Protein AF-A0A7K9YS17-F1 (afdb_monomer_lite)

Organism: NCBI:txid886794

Foldseek 3Di:
DVLVVVQVVCCVPPVDGDDSVRSVVVVVVVVVVVVVVVVVVVVVVVVVVVVVVVVVVVVVVVVVVVVVVVVVVVVVVPDDPVVVVCVVPDDDDDDDDDDDDDDDDDDDDDDDDDDDDDDDDDDDDDDDDDDDDDDDDDDDDDDDDDDDPPPPPDPPDPLCVQVALDDPVDGDAKDWDWDWDDPDPPDIDIGTPDIDHHDPRGNPHDGDDDDDVVVCQVVWDPPVVIPVVDCVVDPVSNDDDDDDD

Secondary structure (DSSP, 8-state):
-HHHHHHHHHHHHHS----HHHHHHHHHHHHHHHHHHHHHHHHHHHHHHHHHHHHHHHHHHHHHHHHHHHHHHHHHHTS-HHHHTTTTS---SS--------------------------------PPPP-PPP---PPP------------------TTTTTSSB-SS-B---EEEEEEEEEETTEEEEEEEEEE------TTSPPPPP--GGGTGGGS--STTSHHHHHHHS-GGG-------

pLDDT: mean 72.99, std 23.88, range [27.27, 97.25]

InterPro domains:
  IPR000818 TEA/ATTS domain [PF01285] (1-31)
  IPR000818 TEA/ATTS domain [PR00065] (1-15)
  IPR000818 TEA/ATTS domain [PR00065] (16-30)
  IPR000818 TEA/ATTS domain [PS00554] (1-29)
  IPR000818 TEA/ATTS domain [PS51088] (1-37)
  IPR000818 TEA/ATTS domain [SM00426] (1-30)
  IPR038096 TEA/ATTS domain superfamily [G3DSA:6.10.20.40] (1-41)
  IPR041086 YAP binding domain [PF17725] (169-245)

Structure (mmCIF, N/CA/C/O backbone):
data_AF-A0A7K9YS17-F1
#
_entry.id   AF-A0A7K9YS17-F1
#
loop_
_atom_site.group_PDB
_atom_site.id
_atom_site.type_symbol
_atom_site.label_atom_id
_atom_site.label_alt_id
_atom_site.label_comp_id
_atom_site.label_asym_id
_atom_site.label_entity_id
_atom_site.label_seq_id
_atom_site.pdbx_PDB_ins_code
_atom_site.Cartn_x
_atom_site.Cartn_y
_atom_site.Cartn_z
_atom_site.occupancy
_atom_site.B_iso_or_equiv
_atom_site.auth_seq_id
_atom_site.auth_comp_id
_atom_site.auth_asym_id
_atom_site.auth_atom_id
_atom_site.pdbx_PDB_model_num
ATOM 1 N N . GLY A 1 1 ? 25.664 -15.583 -33.263 1.00 85.06 1 GLY A N 1
ATOM 2 C CA . GLY A 1 1 ? 25.123 -15.739 -31.887 1.00 85.06 1 GLY A CA 1
ATOM 3 C C . GLY A 1 1 ? 25.329 -14.481 -31.043 1.00 85.06 1 GLY A C 1
ATOM 4 O O . GLY A 1 1 ? 26.213 -13.697 -31.359 1.00 85.06 1 GLY A O 1
ATOM 5 N N . ARG A 1 2 ? 24.553 -14.271 -29.961 1.00 94.81 2 ARG A N 1
ATOM 6 C CA . ARG A 1 2 ? 24.540 -13.032 -29.131 1.00 94.81 2 ARG A CA 1
ATOM 7 C C . ARG A 1 2 ? 25.930 -12.461 -28.804 1.00 94.81 2 ARG A C 1
ATOM 9 O O . ARG A 1 2 ? 26.167 -11.271 -28.981 1.00 94.81 2 ARG A O 1
ATOM 16 N N . ASN A 1 3 ? 26.872 -13.307 -28.390 1.00 95.06 3 ASN A N 1
ATOM 17 C CA . ASN A 1 3 ? 28.217 -12.863 -27.994 1.00 95.06 3 ASN A CA 1
ATOM 18 C C . ASN A 1 3 ? 29.072 -12.366 -29.175 1.00 95.06 3 ASN A C 1
ATOM 20 O O . ASN A 1 3 ? 29.991 -11.578 -28.976 1.00 95.06 3 ASN A O 1
ATOM 24 N N . GLU A 1 4 ? 28.774 -12.795 -30.402 1.00 94.38 4 GLU A N 1
ATOM 25 C CA . GLU A 1 4 ? 29.440 -12.300 -31.614 1.00 94.38 4 GLU A CA 1
ATOM 26 C C . GLU A 1 4 ? 28.931 -10.916 -32.002 1.00 94.38 4 GLU A C 1
ATOM 28 O O . GLU A 1 4 ? 29.720 -10.081 -32.432 1.00 94.38 4 GLU A O 1
ATOM 33 N N . LEU A 1 5 ? 27.636 -10.651 -31.802 1.00 96.88 5 LEU A N 1
ATOM 34 C CA . LEU A 1 5 ? 27.065 -9.321 -32.015 1.00 96.88 5 LEU A CA 1
ATOM 35 C C . LEU A 1 5 ? 27.688 -8.310 -31.050 1.00 96.88 5 LEU A C 1
ATOM 37 O O . LEU A 1 5 ? 28.114 -7.242 -31.473 1.00 96.88 5 LEU A O 1
ATOM 41 N N . ILE A 1 6 ? 27.847 -8.691 -29.780 1.00 95.56 6 ILE A N 1
ATOM 42 C CA . ILE A 1 6 ? 28.520 -7.862 -28.772 1.00 95.56 6 ILE A CA 1
ATOM 43 C C . ILE A 1 6 ? 29.987 -7.618 -29.157 1.00 95.56 6 ILE A C 1
ATOM 45 O O . ILE A 1 6 ? 30.456 -6.485 -29.114 1.00 95.56 6 ILE A O 1
ATOM 49 N N . ALA A 1 7 ? 30.712 -8.656 -29.583 1.00 96.50 7 ALA A N 1
ATOM 50 C CA . ALA A 1 7 ? 32.092 -8.521 -30.050 1.00 96.50 7 ALA A CA 1
ATOM 51 C C . ALA A 1 7 ? 32.223 -7.559 -31.248 1.00 96.50 7 ALA A C 1
ATOM 53 O O . ALA A 1 7 ? 33.102 -6.695 -31.254 1.00 96.50 7 ALA A O 1
ATOM 54 N N . ARG A 1 8 ? 31.330 -7.679 -32.242 1.00 96.50 8 ARG A N 1
ATOM 55 C CA . ARG A 1 8 ? 31.277 -6.784 -33.411 1.00 96.50 8 ARG A CA 1
ATOM 56 C C . ARG A 1 8 ? 30.947 -5.351 -33.005 1.00 96.50 8 ARG A C 1
ATOM 58 O O . ARG A 1 8 ? 31.600 -4.428 -33.480 1.00 96.50 8 ARG A O 1
ATOM 65 N N . TYR A 1 9 ? 30.001 -5.175 -32.087 1.00 96.94 9 TYR A N 1
ATOM 66 C CA . TYR A 1 9 ? 29.631 -3.868 -31.556 1.00 96.94 9 TYR A CA 1
ATOM 67 C C . TYR A 1 9 ? 30.799 -3.188 -30.828 1.00 96.94 9 TYR A C 1
ATOM 69 O O . TYR A 1 9 ? 31.074 -2.018 -31.075 1.00 96.94 9 TYR A O 1
ATOM 77 N N . ILE A 1 10 ? 31.550 -3.923 -29.999 1.00 95.94 10 ILE A N 1
ATOM 78 C CA . ILE A 1 10 ? 32.745 -3.387 -29.324 1.00 95.94 10 ILE A CA 1
ATOM 79 C C . ILE A 1 10 ? 33.781 -2.924 -30.351 1.00 95.94 10 ILE A C 1
ATOM 81 O O . ILE A 1 10 ? 34.336 -1.833 -30.203 1.00 95.94 10 ILE A O 1
ATOM 85 N N . LYS A 1 11 ? 34.013 -3.712 -31.409 1.00 96.19 11 LYS A N 1
ATOM 86 C CA . LYS A 1 11 ? 34.937 -3.337 -32.486 1.00 96.19 11 LYS A CA 1
ATOM 87 C C . LYS A 1 11 ? 34.478 -2.068 -33.205 1.00 96.19 11 LYS A C 1
ATOM 89 O O . LYS A 1 11 ? 35.292 -1.178 -33.408 1.00 96.19 11 LYS A O 1
ATOM 94 N N . LEU A 1 12 ? 33.188 -1.964 -33.528 1.00 96.81 12 LEU A N 1
ATOM 95 C CA . LEU A 1 12 ? 32.611 -0.790 -34.187 1.00 96.81 12 LEU A CA 1
ATOM 96 C C . LEU A 1 12 ? 32.698 0.468 -33.311 1.00 96.81 12 LEU A C 1
ATOM 98 O O . LEU A 1 12 ? 33.006 1.543 -33.808 1.00 96.81 12 LEU A O 1
ATOM 102 N N . ARG A 1 13 ? 32.440 0.337 -32.005 1.00 96.69 13 ARG A N 1
ATOM 103 C CA . ARG A 1 13 ? 32.348 1.477 -31.082 1.00 96.69 13 ARG A CA 1
ATOM 104 C C . ARG A 1 13 ? 33.699 1.945 -30.545 1.00 96.69 13 ARG A C 1
ATOM 106 O O . ARG A 1 13 ? 33.852 3.116 -30.229 1.00 96.69 13 ARG A O 1
ATOM 113 N N . THR A 1 14 ? 34.655 1.032 -30.381 1.00 95.56 14 THR A N 1
ATOM 114 C CA . THR A 1 14 ? 35.918 1.313 -29.670 1.00 95.56 14 THR A CA 1
ATOM 115 C C . THR A 1 14 ? 37.170 1.047 -30.500 1.00 95.56 14 THR A C 1
ATOM 117 O O . THR A 1 14 ? 38.275 1.251 -30.005 1.00 95.56 14 THR A O 1
ATOM 120 N N . GLY A 1 15 ? 37.031 0.494 -31.710 1.00 95.44 15 GLY A N 1
ATOM 121 C CA . GLY A 1 15 ? 38.147 -0.002 -32.523 1.00 95.44 15 GLY A CA 1
ATOM 122 C C . GLY A 1 15 ? 38.821 -1.269 -31.972 1.00 95.44 15 GLY A C 1
ATOM 123 O O . GLY A 1 15 ? 39.602 -1.914 -32.671 1.00 95.44 15 GLY A O 1
ATOM 124 N N . LYS A 1 16 ? 38.512 -1.687 -30.736 1.00 95.19 16 LYS A N 1
ATOM 125 C CA . LYS A 1 16 ? 39.153 -2.833 -30.079 1.00 95.19 16 LYS A CA 1
ATOM 126 C C . LYS A 1 16 ? 38.496 -4.138 -30.512 1.00 95.19 16 LYS A C 1
ATOM 128 O O . LYS A 1 16 ? 37.302 -4.353 -30.308 1.00 95.19 16 LYS A O 1
ATOM 133 N N . THR A 1 17 ? 39.290 -5.060 -31.049 1.00 95.12 17 THR A N 1
ATOM 134 C CA . THR A 1 17 ? 38.797 -6.398 -31.398 1.00 95.12 17 THR A CA 1
ATOM 135 C C . THR A 1 17 ? 38.688 -7.265 -30.143 1.00 95.12 17 THR A C 1
ATOM 137 O O . THR A 1 17 ? 39.650 -7.429 -29.391 1.00 95.12 17 THR A O 1
ATOM 140 N N . ARG A 1 18 ? 37.502 -7.839 -29.917 1.00 94.31 18 ARG A N 1
ATOM 141 C CA . ARG A 1 18 ? 37.242 -8.846 -28.881 1.00 94.31 18 ARG A CA 1
ATOM 142 C C . ARG A 1 18 ? 36.686 -10.103 -29.527 1.00 94.31 18 ARG A C 1
ATOM 144 O O . ARG A 1 18 ? 35.876 -10.021 -30.442 1.00 94.31 18 ARG A O 1
ATOM 151 N N . THR A 1 19 ? 37.113 -11.270 -29.061 1.00 96.50 19 THR A N 1
ATOM 152 C CA . THR A 1 19 ? 36.595 -12.546 -29.564 1.00 96.50 19 THR A CA 1
ATOM 153 C C . THR A 1 19 ? 35.289 -12.916 -28.868 1.00 96.50 19 THR A C 1
ATOM 155 O O . THR A 1 19 ? 35.039 -12.536 -27.721 1.00 96.50 19 THR A O 1
ATOM 158 N N . ARG A 1 20 ? 34.468 -13.746 -29.523 1.00 95.88 20 ARG A N 1
ATOM 159 C CA . ARG A 1 20 ? 33.261 -14.341 -28.922 1.00 95.88 20 ARG A CA 1
ATOM 160 C C . ARG A 1 20 ? 33.551 -14.992 -27.561 1.00 95.88 20 ARG A C 1
ATOM 162 O O . ARG A 1 20 ? 32.756 -14.856 -26.632 1.00 95.88 20 ARG A O 1
ATOM 169 N N . LYS A 1 21 ? 34.687 -15.693 -27.442 1.00 96.81 21 LYS A N 1
ATOM 170 C CA . LYS A 1 21 ? 35.116 -16.365 -26.205 1.00 96.81 21 LYS A CA 1
ATOM 171 C C . LYS A 1 21 ? 35.495 -15.357 -25.115 1.00 96.81 21 LYS A C 1
ATOM 173 O O . LYS A 1 21 ? 35.080 -15.537 -23.975 1.00 96.81 21 LYS A O 1
ATOM 178 N N . GLN A 1 22 ? 36.198 -14.274 -25.463 1.00 94.94 22 GLN A N 1
ATOM 179 C CA . GLN A 1 22 ? 36.527 -13.192 -24.523 1.00 94.94 22 GLN A CA 1
ATOM 180 C C . GLN A 1 22 ? 35.268 -12.514 -23.977 1.00 94.94 22 GLN A C 1
ATOM 182 O O . GLN A 1 22 ? 35.160 -12.312 -22.771 1.00 94.94 22 GLN A O 1
ATOM 187 N N . VAL A 1 23 ? 34.289 -12.233 -24.843 1.00 95.31 23 VAL A N 1
ATOM 188 C CA . VAL A 1 23 ? 32.991 -11.681 -24.426 1.00 95.31 23 VAL A CA 1
ATOM 189 C C . VAL A 1 23 ? 32.268 -12.648 -23.487 1.00 95.31 23 VAL A C 1
ATOM 191 O O . VAL A 1 23 ? 31.800 -12.243 -22.427 1.00 95.31 23 VAL A O 1
ATOM 194 N N . SER A 1 24 ? 32.227 -13.939 -23.830 1.00 95.81 24 SER A N 1
ATOM 195 C CA . SER A 1 24 ? 31.586 -14.956 -22.990 1.00 95.81 24 SER A CA 1
ATOM 196 C C . SER A 1 24 ? 32.240 -15.078 -21.611 1.00 95.81 24 SER A C 1
ATOM 198 O O . SER A 1 24 ? 31.538 -15.116 -20.604 1.00 95.81 24 SER A O 1
ATOM 200 N N . SER A 1 25 ? 33.575 -15.112 -21.563 1.00 97.00 25 SER A N 1
ATOM 201 C CA . SER A 1 25 ? 34.342 -15.171 -20.316 1.00 97.00 25 SER A CA 1
ATOM 202 C C . SER A 1 25 ? 34.074 -13.941 -19.449 1.00 97.00 25 SER A C 1
ATOM 204 O O . SER A 1 25 ? 33.739 -14.070 -18.275 1.00 97.00 25 SER A O 1
ATOM 206 N N . HIS A 1 26 ? 34.105 -12.744 -20.039 1.00 95.56 26 HIS A N 1
ATOM 207 C CA . HIS A 1 26 ? 33.874 -11.508 -19.300 1.00 95.56 26 HIS A CA 1
ATOM 208 C C . HIS A 1 26 ? 32.463 -11.436 -18.698 1.00 95.56 26 HIS A C 1
ATOM 210 O O . HIS A 1 26 ? 32.314 -11.114 -17.522 1.00 95.56 26 HIS A O 1
ATOM 216 N N . ILE A 1 27 ? 31.433 -11.824 -19.458 1.00 94.19 27 ILE A N 1
ATOM 217 C CA . ILE A 1 27 ? 30.052 -11.903 -18.954 1.00 94.19 27 ILE A CA 1
ATOM 218 C C . ILE A 1 27 ? 29.958 -12.879 -17.772 1.00 94.19 27 ILE A C 1
ATOM 220 O O . ILE A 1 27 ? 29.341 -12.560 -16.757 1.00 94.19 27 ILE A O 1
ATOM 224 N N . GLN A 1 28 ? 30.594 -14.051 -17.865 1.00 94.56 28 GLN A N 1
ATOM 225 C CA . GLN A 1 28 ? 30.603 -15.026 -16.770 1.00 94.56 28 GLN A CA 1
ATOM 226 C C . GLN A 1 28 ? 31.341 -14.509 -15.532 1.00 94.56 28 GLN A C 1
ATOM 228 O O . GLN A 1 28 ? 30.885 -14.739 -14.412 1.00 94.56 28 GLN A O 1
ATOM 233 N N . VAL A 1 29 ? 32.456 -13.799 -15.714 1.00 96.69 29 VAL A N 1
ATOM 234 C CA . VAL A 1 29 ? 33.192 -13.166 -14.612 1.00 96.69 29 VAL A CA 1
ATOM 235 C C . VAL A 1 29 ? 32.310 -12.139 -13.908 1.00 96.69 29 VAL A C 1
ATOM 237 O O . VAL A 1 29 ? 32.207 -12.176 -12.682 1.00 96.69 29 VAL A O 1
ATOM 240 N N . LEU A 1 30 ? 31.620 -11.278 -14.661 1.00 93.56 30 LEU A N 1
ATOM 241 C CA . LEU A 1 30 ? 30.692 -10.294 -14.099 1.00 93.56 30 LEU A CA 1
ATOM 242 C C . LEU A 1 30 ? 29.546 -10.966 -13.332 1.00 93.56 30 LEU A C 1
ATOM 244 O O . LEU A 1 30 ? 29.246 -10.568 -12.207 1.00 93.56 30 LEU A O 1
ATOM 248 N N . ALA A 1 31 ? 28.958 -12.027 -13.889 1.00 91.75 31 ALA A N 1
ATOM 249 C CA . ALA A 1 31 ? 27.910 -12.789 -13.215 1.00 91.75 31 ALA A CA 1
ATOM 250 C C . ALA A 1 31 ? 28.409 -13.398 -11.892 1.00 91.75 31 ALA A C 1
ATOM 252 O O . ALA A 1 31 ? 27.775 -13.224 -10.853 1.00 91.75 31 ALA A O 1
ATOM 253 N N . ARG A 1 32 ? 29.581 -14.050 -11.897 1.00 91.12 32 ARG A N 1
ATOM 254 C CA . ARG A 1 32 ? 30.186 -14.634 -10.686 1.00 91.12 32 ARG A CA 1
ATOM 255 C C . ARG A 1 32 ? 30.553 -13.573 -9.649 1.00 91.12 32 ARG A C 1
ATOM 257 O O . ARG A 1 32 ? 30.373 -13.816 -8.458 1.00 91.12 32 ARG A O 1
ATOM 264 N N . LYS A 1 33 ? 31.045 -12.406 -10.077 1.00 93.69 33 LYS A N 1
ATOM 265 C CA . LYS A 1 33 ? 31.345 -11.281 -9.181 1.00 93.69 33 LYS A CA 1
ATOM 266 C C . LYS A 1 33 ? 30.076 -10.797 -8.477 1.00 93.69 33 LYS A C 1
ATOM 268 O O . LYS A 1 33 ? 30.062 -10.735 -7.252 1.00 93.69 33 LYS A O 1
ATOM 273 N N . LYS A 1 34 ? 28.992 -10.585 -9.230 1.00 88.88 34 LYS A N 1
ATOM 274 C CA . LYS A 1 34 ? 27.695 -10.171 -8.679 1.00 88.88 34 LYS A CA 1
ATOM 275 C C . LYS A 1 34 ? 27.127 -11.193 -7.689 1.00 88.88 34 LYS A C 1
ATOM 277 O O . LYS A 1 34 ? 26.626 -10.816 -6.636 1.00 88.88 34 LYS A O 1
ATOM 282 N N . VAL A 1 35 ? 27.247 -12.488 -7.989 1.00 88.88 35 VAL A N 1
ATOM 283 C CA . VAL A 1 35 ? 26.829 -13.560 -7.066 1.00 88.88 35 VAL A CA 1
ATOM 284 C C . VAL A 1 35 ? 27.615 -13.500 -5.753 1.00 88.88 35 VAL A C 1
ATOM 286 O O . VAL A 1 35 ? 27.013 -13.586 -4.685 1.00 88.88 35 VAL A O 1
ATOM 289 N N . ARG A 1 36 ? 28.941 -13.304 -5.809 1.00 90.81 36 ARG A N 1
ATOM 290 C CA . ARG A 1 36 ? 29.773 -13.177 -4.600 1.00 90.81 36 ARG A CA 1
ATOM 291 C C . ARG A 1 36 ? 29.415 -11.947 -3.769 1.00 90.81 36 ARG A C 1
ATOM 293 O O . ARG A 1 36 ? 29.350 -12.058 -2.551 1.00 90.81 36 ARG A O 1
ATOM 300 N N . GLU A 1 37 ? 29.157 -10.806 -4.404 1.00 84.12 37 GLU A N 1
ATOM 301 C CA . GLU A 1 37 ? 28.728 -9.582 -3.711 1.00 84.12 37 GLU A CA 1
ATOM 302 C C . GLU A 1 37 ? 27.392 -9.783 -2.984 1.00 84.12 37 GLU A C 1
ATOM 304 O O . GLU A 1 37 ? 27.279 -9.461 -1.802 1.00 84.12 37 GLU A O 1
ATOM 309 N N . ILE A 1 38 ? 26.408 -10.405 -3.644 1.00 82.62 38 ILE A N 1
ATOM 310 C CA . ILE A 1 38 ? 25.112 -10.734 -3.030 1.00 82.62 38 ILE A CA 1
ATOM 311 C C . ILE A 1 38 ? 25.299 -11.696 -1.850 1.00 82.62 38 ILE A C 1
ATOM 313 O O . ILE A 1 38 ? 24.750 -11.476 -0.772 1.00 82.62 38 ILE A O 1
ATOM 317 N N . GLN A 1 39 ? 26.104 -12.746 -2.020 1.00 80.31 39 GLN A N 1
ATOM 318 C CA . GLN A 1 39 ? 26.347 -13.727 -0.964 1.00 80.31 39 GLN A CA 1
ATOM 319 C C . GLN A 1 39 ? 27.069 -13.111 0.246 1.00 80.31 39 GLN A C 1
ATOM 321 O O . GLN A 1 39 ? 26.731 -13.420 1.390 1.00 80.31 39 GLN A O 1
ATOM 326 N N . ALA A 1 40 ? 28.024 -12.206 0.011 1.00 84.06 40 ALA A N 1
ATOM 327 C CA . ALA A 1 40 ? 28.699 -11.458 1.067 1.00 84.06 40 ALA A CA 1
ATOM 328 C C . ALA A 1 40 ? 27.722 -10.542 1.823 1.00 84.06 40 ALA A C 1
ATOM 330 O O . ALA A 1 40 ? 27.703 -10.558 3.055 1.00 84.06 40 ALA A O 1
ATOM 331 N N . ALA A 1 41 ? 26.858 -9.817 1.107 1.00 74.06 41 ALA A N 1
ATOM 332 C CA . ALA A 1 41 ? 25.840 -8.958 1.708 1.00 74.06 41 ALA A CA 1
ATOM 333 C C . ALA A 1 41 ? 24.842 -9.751 2.572 1.00 74.06 41 ALA A C 1
ATOM 335 O O . ALA A 1 41 ? 24.526 -9.338 3.688 1.00 74.06 41 ALA A O 1
ATOM 336 N N . ILE A 1 42 ? 24.401 -10.926 2.108 1.00 78.06 42 ILE A N 1
ATOM 337 C CA . ILE A 1 42 ? 23.524 -11.821 2.879 1.00 78.06 42 ILE A CA 1
ATOM 338 C C . ILE A 1 42 ? 24.220 -12.300 4.158 1.00 78.06 42 ILE A C 1
ATOM 340 O O . ILE A 1 42 ? 23.617 -12.27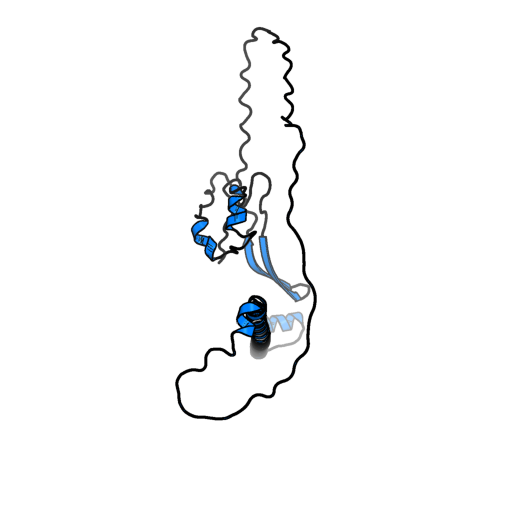4 5.231 1.00 78.06 42 ILE A O 1
ATOM 344 N N . LYS A 1 43 ? 25.495 -12.703 4.078 1.00 82.19 43 LYS A N 1
ATOM 345 C CA . LYS A 1 43 ? 26.257 -13.170 5.247 1.00 82.19 43 LYS A CA 1
ATOM 346 C C . LYS A 1 43 ? 26.431 -12.068 6.297 1.00 82.19 43 LYS A C 1
ATOM 348 O O . LYS A 1 43 ? 26.245 -12.326 7.485 1.00 82.19 43 LYS A O 1
ATOM 353 N N . VAL A 1 44 ? 26.737 -10.843 5.867 1.00 77.06 44 VAL A N 1
ATOM 354 C CA . VAL A 1 44 ? 26.854 -9.673 6.754 1.00 77.06 44 VAL A CA 1
ATOM 355 C C . VAL A 1 44 ? 25.502 -9.326 7.382 1.00 77.06 44 VAL A C 1
ATOM 357 O O . VAL A 1 44 ? 25.420 -9.172 8.598 1.00 77.06 44 VAL A O 1
ATOM 360 N N . SER A 1 45 ? 24.428 -9.289 6.588 1.00 74.00 45 SER A N 1
ATOM 361 C CA . SER A 1 45 ? 23.067 -9.034 7.080 1.00 74.00 45 SER A CA 1
ATOM 362 C C . SER A 1 45 ? 22.623 -10.076 8.113 1.00 74.00 45 SER A C 1
ATOM 364 O O . SER A 1 45 ? 22.136 -9.723 9.188 1.00 74.00 45 SER A O 1
ATOM 366 N N . SER A 1 46 ? 22.881 -11.362 7.851 1.00 81.50 46 SER A N 1
ATOM 367 C CA . SER A 1 46 ? 22.616 -12.452 8.795 1.00 81.50 46 SER A CA 1
ATOM 368 C C . SER A 1 46 ? 23.375 -12.262 10.112 1.00 81.50 46 SER A C 1
ATOM 370 O O . SER A 1 46 ? 22.784 -12.374 11.187 1.00 81.50 46 SER A O 1
ATOM 372 N N . HIS A 1 47 ? 24.658 -11.896 10.051 1.00 83.31 47 HIS A N 1
ATOM 373 C CA . HIS A 1 47 ? 25.459 -11.656 11.249 1.00 83.31 47 HIS A CA 1
ATOM 374 C C . HIS A 1 47 ? 24.936 -10.467 12.069 1.00 83.31 47 HIS A C 1
ATOM 376 O O . HIS A 1 47 ? 24.778 -10.580 13.284 1.00 83.31 47 HIS A O 1
ATOM 382 N N . ILE A 1 48 ? 24.582 -9.360 11.410 1.00 78.62 48 ILE A N 1
ATOM 383 C CA . ILE A 1 48 ? 23.994 -8.181 12.062 1.00 78.62 48 ILE A CA 1
ATOM 384 C C . ILE A 1 48 ? 22.660 -8.537 12.733 1.00 78.62 48 ILE A C 1
ATOM 386 O O . ILE A 1 48 ? 22.428 -8.150 13.878 1.00 78.62 48 ILE A O 1
ATOM 390 N N . GLN A 1 49 ? 21.806 -9.330 12.078 1.00 75.81 49 GLN A N 1
ATOM 391 C CA . GLN A 1 49 ? 20.550 -9.798 12.673 1.00 75.81 49 GLN A CA 1
ATOM 392 C C . GLN A 1 49 ? 20.780 -10.700 13.891 1.00 75.81 49 GLN A C 1
ATOM 394 O O . GLN A 1 49 ? 20.075 -10.566 14.892 1.00 75.81 49 GLN A O 1
ATOM 399 N N . VAL A 1 50 ? 21.770 -11.597 13.846 1.00 80.19 50 VAL A N 1
ATOM 400 C CA . VAL A 1 50 ? 22.136 -12.441 14.995 1.00 80.19 50 VAL A CA 1
ATOM 401 C C . VAL A 1 50 ? 22.623 -11.583 16.163 1.00 80.19 50 VAL A C 1
ATOM 403 O O . VAL A 1 50 ? 22.179 -11.789 17.294 1.00 80.19 50 VAL A O 1
ATOM 406 N N . LEU A 1 51 ? 23.473 -10.587 15.902 1.00 81.81 51 LEU A N 1
ATOM 407 C CA . LEU A 1 51 ? 23.954 -9.655 16.924 1.00 81.81 51 LEU A CA 1
ATOM 408 C C . LEU A 1 51 ? 22.810 -8.836 17.535 1.00 81.81 51 LEU A C 1
ATOM 410 O O . LEU A 1 51 ? 22.724 -8.722 18.758 1.00 81.81 51 LEU A O 1
ATOM 414 N N . ALA A 1 52 ? 21.893 -8.328 16.709 1.00 78.88 52 ALA A N 1
ATOM 415 C CA . ALA A 1 52 ? 20.721 -7.592 17.174 1.00 78.88 52 ALA A CA 1
ATOM 416 C C . ALA A 1 52 ? 19.806 -8.466 18.051 1.00 78.88 52 ALA A C 1
ATOM 418 O O . ALA A 1 52 ? 19.397 -8.047 19.135 1.00 78.88 52 ALA A O 1
ATOM 419 N N . ARG A 1 53 ? 19.540 -9.713 17.633 1.00 80.06 53 ARG A N 1
ATOM 420 C CA . ARG A 1 53 ? 18.742 -10.676 18.412 1.00 80.06 53 ARG A CA 1
ATOM 421 C C . ARG A 1 53 ? 19.409 -11.040 19.736 1.00 80.06 53 ARG A C 1
ATOM 423 O O . ARG A 1 53 ? 18.726 -11.097 20.756 1.00 80.06 53 ARG A O 1
ATOM 430 N N . ARG A 1 54 ? 20.730 -11.253 19.745 1.00 84.44 54 ARG A N 1
ATOM 431 C CA . ARG A 1 54 ? 21.491 -11.533 20.972 1.00 84.44 54 ARG A CA 1
ATOM 432 C C . ARG A 1 54 ? 21.392 -10.364 21.953 1.00 84.44 54 ARG A C 1
ATOM 434 O O . ARG A 1 54 ? 20.965 -10.562 23.084 1.00 84.44 54 ARG A O 1
ATOM 441 N N . LYS A 1 55 ? 21.652 -9.141 21.480 1.00 84.56 55 LYS A N 1
ATOM 442 C CA . LYS A 1 55 ? 21.562 -7.922 22.296 1.00 84.56 55 LYS A CA 1
ATOM 443 C C . LYS A 1 55 ? 20.148 -7.681 22.845 1.00 84.56 55 LYS A C 1
ATOM 445 O O . LYS A 1 55 ? 20.002 -7.262 23.988 1.00 84.56 55 LYS A O 1
ATOM 450 N N . SER A 1 56 ? 19.107 -7.976 22.062 1.00 77.81 56 SER A N 1
ATOM 451 C CA . SER A 1 56 ? 17.711 -7.876 22.510 1.00 77.81 56 SER A CA 1
ATOM 452 C C . SER A 1 56 ? 17.378 -8.882 23.620 1.00 77.81 56 SER A C 1
ATOM 454 O O . SER A 1 56 ? 16.752 -8.502 24.610 1.00 77.81 56 SER A O 1
ATOM 456 N N . ARG A 1 57 ? 17.850 -10.135 23.512 1.00 82.56 57 ARG A N 1
ATOM 457 C CA . ARG A 1 57 ? 17.678 -11.149 24.569 1.00 82.56 57 ARG A CA 1
ATOM 458 C C . ARG A 1 57 ? 18.350 -10.734 25.878 1.00 82.56 57 ARG A C 1
ATOM 460 O O . ARG A 1 57 ? 17.721 -10.862 26.924 1.00 82.56 57 ARG A O 1
ATOM 467 N N . ASP A 1 58 ? 19.567 -10.198 25.810 1.00 74.00 58 ASP A N 1
ATOM 468 C CA . ASP A 1 58 ? 20.316 -9.743 26.991 1.00 74.00 58 ASP A CA 1
ATOM 469 C C . ASP A 1 58 ? 19.660 -8.532 27.678 1.00 74.00 58 ASP A C 1
ATOM 471 O O . ASP A 1 58 ? 19.717 -8.388 28.898 1.00 74.00 58 ASP A O 1
ATOM 475 N N . PHE A 1 59 ? 19.015 -7.646 26.913 1.00 76.62 59 PHE A N 1
ATOM 476 C CA . PHE A 1 59 ? 18.256 -6.527 27.478 1.00 76.62 59 PHE A CA 1
ATOM 477 C C . PHE A 1 59 ? 16.953 -7.001 28.137 1.00 76.62 59 PHE A C 1
ATOM 479 O O . PHE A 1 59 ? 16.609 -6.568 29.237 1.00 76.62 59 PHE A O 1
ATOM 486 N N . HIS A 1 60 ? 16.241 -7.926 27.488 1.00 71.75 60 HIS A N 1
ATOM 487 C CA . HIS A 1 60 ? 14.974 -8.451 27.991 1.00 71.75 60 HIS A CA 1
ATOM 488 C C . HIS A 1 60 ? 15.153 -9.293 29.265 1.00 71.75 60 HIS A C 1
ATOM 490 O O . HIS A 1 60 ? 14.325 -9.205 30.171 1.00 71.75 60 HIS A O 1
ATOM 496 N N . SER A 1 61 ? 16.236 -10.075 29.373 1.00 74.75 61 SER A N 1
ATOM 497 C CA . SER A 1 61 ? 16.548 -10.830 30.594 1.00 74.75 61 SER A CA 1
ATOM 498 C C . SER A 1 61 ? 16.835 -9.901 31.775 1.00 74.75 61 SER A C 1
ATOM 500 O O . SER A 1 61 ? 16.231 -10.067 32.831 1.00 74.75 61 SER A O 1
ATOM 502 N N . LYS A 1 62 ? 17.650 -8.856 31.575 1.00 76.00 62 LYS A N 1
ATOM 503 C CA . LYS A 1 62 ? 17.932 -7.849 32.612 1.00 76.00 62 LYS A CA 1
ATOM 504 C C . LYS A 1 62 ? 16.670 -7.137 33.100 1.00 76.00 62 LYS A C 1
ATOM 506 O O . LYS A 1 62 ? 16.510 -6.941 34.301 1.00 76.00 62 LYS A O 1
ATOM 511 N N . LEU A 1 63 ? 15.759 -6.778 32.194 1.00 74.44 63 LEU A N 1
ATOM 512 C CA . LEU A 1 63 ? 14.507 -6.108 32.559 1.00 74.44 63 LEU A CA 1
ATOM 513 C C . LEU A 1 63 ? 13.547 -7.036 33.320 1.00 74.44 63 LEU A C 1
ATOM 515 O O . LEU A 1 63 ? 12.898 -6.603 34.275 1.00 74.44 63 LEU A O 1
ATOM 519 N N . LYS A 1 64 ? 13.473 -8.318 32.939 1.00 74.88 64 LYS A N 1
ATOM 520 C CA . LYS A 1 64 ? 12.659 -9.316 33.646 1.00 74.88 64 LYS A CA 1
ATOM 521 C C . LYS A 1 64 ? 13.189 -9.584 35.056 1.00 74.88 64 LYS A C 1
ATOM 523 O O . LYS A 1 64 ? 12.390 -9.610 35.990 1.00 74.88 64 LYS A O 1
ATOM 528 N N . ASP A 1 65 ? 14.503 -9.720 35.216 1.00 75.88 65 ASP A N 1
ATOM 529 C CA . ASP A 1 65 ? 15.132 -9.927 36.526 1.00 75.88 65 ASP A CA 1
ATOM 530 C C . ASP A 1 65 ? 14.956 -8.708 37.432 1.00 75.88 65 ASP A C 1
ATOM 532 O O . ASP A 1 65 ? 14.654 -8.860 38.615 1.00 75.88 65 ASP A O 1
ATOM 536 N N . GLN A 1 66 ? 15.066 -7.497 36.875 1.00 77.94 66 GLN A N 1
ATOM 537 C CA . GLN A 1 66 ? 14.794 -6.270 37.619 1.00 77.94 66 GLN A CA 1
ATOM 538 C C . GLN A 1 66 ? 13.333 -6.212 38.075 1.00 77.94 66 GLN A C 1
ATOM 540 O O . GLN A 1 66 ? 13.061 -5.988 39.246 1.00 77.94 66 GLN A O 1
ATOM 545 N N . THR A 1 67 ? 12.392 -6.536 37.187 1.00 80.50 67 THR A N 1
ATOM 546 C CA . THR A 1 67 ? 10.962 -6.561 37.527 1.00 80.50 67 THR A CA 1
ATOM 547 C C . THR A 1 67 ? 10.643 -7.627 38.584 1.00 80.50 67 THR A C 1
ATOM 549 O O . THR A 1 67 ? 9.776 -7.421 39.430 1.00 80.50 67 THR A O 1
ATOM 552 N N . ALA A 1 68 ? 11.321 -8.779 38.557 1.00 79.12 68 ALA A N 1
ATOM 553 C CA . ALA A 1 68 ? 11.157 -9.825 39.566 1.00 79.12 68 ALA A CA 1
ATOM 554 C C . ALA A 1 68 ? 11.710 -9.392 40.934 1.00 79.12 68 ALA A C 1
ATOM 556 O O . ALA A 1 68 ? 11.049 -9.613 41.949 1.00 79.12 68 ALA A O 1
ATOM 557 N N . LYS A 1 69 ? 12.873 -8.726 40.958 1.00 76.62 69 LYS A N 1
ATOM 558 C CA . LYS A 1 69 ? 13.439 -8.121 42.174 1.00 76.62 69 LYS A CA 1
ATOM 559 C C . LYS A 1 69 ? 12.531 -7.032 42.737 1.00 76.62 69 LYS A C 1
ATOM 561 O O . LYS A 1 69 ? 12.252 -7.050 43.930 1.00 76.62 69 LYS A O 1
ATOM 566 N N . ASP A 1 70 ? 12.013 -6.151 41.886 1.00 79.12 70 ASP A N 1
ATOM 567 C CA . ASP A 1 70 ? 11.116 -5.070 42.302 1.00 79.12 70 ASP A CA 1
ATOM 568 C C . ASP A 1 70 ? 9.797 -5.626 42.861 1.00 79.12 70 ASP A C 1
ATOM 570 O O . ASP A 1 70 ? 9.310 -5.149 43.884 1.00 79.12 70 ASP A O 1
ATOM 574 N N . LYS A 1 71 ? 9.249 -6.694 42.260 1.00 83.75 71 LYS A N 1
ATOM 575 C CA . LYS A 1 71 ? 8.070 -7.397 42.796 1.00 83.75 71 LYS A CA 1
ATOM 576 C C . LYS A 1 71 ? 8.340 -8.063 44.147 1.00 83.75 71 LYS A C 1
ATOM 578 O O . LYS A 1 71 ? 7.487 -7.993 45.027 1.00 83.75 71 LYS A O 1
ATOM 583 N N . ALA A 1 72 ? 9.501 -8.694 44.327 1.00 74.38 72 ALA A N 1
ATOM 584 C CA . ALA A 1 72 ? 9.880 -9.290 45.609 1.00 74.38 72 ALA A CA 1
ATOM 585 C C . ALA A 1 72 ? 10.047 -8.217 46.696 1.00 74.38 72 ALA A C 1
ATOM 587 O O . ALA A 1 72 ? 9.539 -8.373 47.805 1.00 74.38 72 ALA A O 1
ATOM 588 N N . LEU A 1 73 ? 10.684 -7.094 46.355 1.00 80.94 73 LEU A N 1
ATOM 589 C CA . LEU A 1 73 ? 10.866 -5.966 47.263 1.00 80.94 73 LEU A CA 1
ATOM 590 C C . LEU A 1 73 ? 9.528 -5.304 47.625 1.00 80.94 73 LEU A C 1
ATOM 592 O O . LEU A 1 73 ? 9.297 -4.992 48.790 1.00 80.94 73 LEU A O 1
ATOM 596 N N . GLN A 1 74 ? 8.608 -5.160 46.665 1.00 78.94 74 GLN A N 1
ATOM 597 C CA . GLN A 1 74 ? 7.242 -4.699 46.935 1.00 78.94 74 GLN A CA 1
ATOM 598 C C . GLN A 1 74 ? 6.473 -5.656 47.848 1.00 78.94 74 GLN A C 1
ATOM 600 O O . GLN A 1 74 ? 5.770 -5.195 48.741 1.00 78.94 74 GLN A O 1
ATOM 605 N N . HIS A 1 75 ? 6.619 -6.972 47.672 1.00 74.94 75 HIS A N 1
ATOM 606 C CA . HIS A 1 75 ? 5.996 -7.950 48.566 1.00 74.94 75 HIS A CA 1
ATOM 607 C C . HIS A 1 75 ? 6.559 -7.857 49.994 1.00 74.94 75 HIS A C 1
ATOM 609 O O . HIS A 1 75 ? 5.812 -7.980 50.960 1.00 74.94 75 HIS A O 1
ATOM 615 N N . MET A 1 76 ? 7.861 -7.586 50.142 1.00 63.72 76 MET A N 1
ATOM 616 C CA . MET A 1 76 ? 8.473 -7.321 51.450 1.00 63.72 76 MET A CA 1
ATOM 617 C C . MET A 1 76 ? 7.976 -6.010 52.074 1.00 63.72 76 MET A C 1
ATOM 619 O O . MET A 1 76 ? 7.764 -5.963 53.280 1.00 63.72 76 MET A O 1
ATOM 623 N N . ALA A 1 77 ? 7.754 -4.968 51.269 1.00 69.75 77 ALA A N 1
ATOM 624 C CA . ALA A 1 77 ? 7.230 -3.683 51.734 1.00 69.75 77 ALA A CA 1
ATOM 625 C C . ALA A 1 77 ? 5.726 -3.721 52.073 1.00 69.75 77 ALA A C 1
ATOM 627 O O . ALA A 1 77 ? 5.261 -2.930 52.888 1.00 69.75 77 ALA A O 1
ATOM 628 N N . ALA A 1 78 ? 4.967 -4.632 51.456 1.00 68.31 78 ALA A N 1
ATOM 629 C CA . ALA A 1 78 ? 3.540 -4.823 51.709 1.00 68.31 78 ALA A CA 1
ATOM 630 C C . ALA A 1 78 ? 3.244 -5.703 52.938 1.00 68.31 78 ALA A C 1
ATOM 632 O O . ALA A 1 78 ? 2.086 -5.798 53.348 1.00 68.31 78 ALA A O 1
ATOM 633 N N . MET A 1 79 ? 4.257 -6.339 53.541 1.00 59.78 79 MET A N 1
ATOM 634 C CA . MET A 1 79 ? 4.075 -7.014 54.826 1.00 59.78 79 MET A CA 1
ATOM 635 C C . MET A 1 79 ? 3.919 -5.980 55.945 1.00 59.78 79 MET A C 1
ATOM 637 O O . MET A 1 79 ? 4.779 -5.128 56.158 1.00 59.78 79 MET A O 1
ATOM 641 N N . SER A 1 80 ? 2.807 -6.071 56.677 1.00 51.50 80 SER A N 1
ATOM 642 C CA . SER A 1 80 ? 2.541 -5.230 57.844 1.00 51.50 80 SER A CA 1
ATOM 643 C C . SER A 1 80 ? 3.543 -5.539 58.962 1.00 51.50 80 SER A C 1
ATOM 645 O O . SER A 1 80 ? 3.901 -6.697 59.193 1.00 51.50 80 SER A O 1
ATOM 647 N N . SER A 1 81 ? 3.966 -4.512 59.699 1.00 50.09 81 SER A N 1
ATOM 648 C CA . SER A 1 81 ? 4.937 -4.587 60.802 1.00 50.09 81 SER A CA 1
ATOM 649 C C . SER A 1 81 ? 4.586 -5.618 61.893 1.00 50.09 81 SER A C 1
ATOM 651 O O . SER A 1 81 ? 5.482 -6.092 62.589 1.00 50.09 81 SER A O 1
ATOM 653 N N . ALA A 1 82 ? 3.323 -6.054 61.992 1.00 49.28 82 ALA A N 1
ATOM 654 C CA . ALA A 1 82 ? 2.873 -7.121 62.895 1.00 49.28 82 ALA A CA 1
ATOM 655 C C . ALA A 1 82 ? 3.329 -8.545 62.488 1.00 49.28 82 ALA A C 1
ATOM 657 O O . ALA A 1 82 ? 3.455 -9.426 63.342 1.00 49.28 82 ALA A O 1
ATOM 658 N N . GLN A 1 83 ? 3.618 -8.792 61.204 1.00 52.91 83 GLN A N 1
ATOM 659 C CA . GLN A 1 83 ? 4.058 -10.111 60.716 1.00 52.91 83 GLN A CA 1
ATOM 660 C C . GLN A 1 83 ? 5.573 -10.325 60.857 1.00 52.91 83 GLN A C 1
ATOM 662 O O . GLN A 1 83 ? 6.017 -11.461 61.006 1.00 52.91 83 GLN A O 1
ATOM 667 N N . ILE A 1 84 ? 6.366 -9.248 60.880 1.00 50.28 84 ILE A N 1
ATOM 668 C CA . ILE A 1 84 ? 7.833 -9.308 61.013 1.00 50.28 84 ILE A CA 1
ATOM 669 C C . ILE A 1 84 ? 8.250 -9.648 62.454 1.00 50.28 84 ILE A C 1
ATOM 671 O O . ILE A 1 84 ? 9.192 -10.408 62.663 1.00 50.28 84 ILE A O 1
ATOM 675 N N . VAL A 1 85 ? 7.515 -9.160 63.459 1.00 41.84 85 VAL A N 1
ATOM 676 C CA . VAL A 1 85 ? 7.798 -9.432 64.885 1.00 41.84 85 VAL A CA 1
ATOM 677 C C . VAL A 1 85 ? 7.369 -10.848 65.310 1.00 41.84 85 VAL A C 1
ATOM 679 O O . VAL A 1 85 ? 7.839 -11.365 66.319 1.00 41.84 85 VAL A O 1
ATOM 682 N N . SER A 1 86 ? 6.541 -11.526 64.513 1.00 43.75 86 SER A N 1
ATOM 683 C CA . SER A 1 86 ? 6.004 -12.854 64.845 1.00 43.75 86 SER A CA 1
ATOM 684 C C . SER A 1 86 ? 6.873 -14.024 64.348 1.00 43.75 86 SER A C 1
ATOM 686 O O . SER A 1 86 ? 6.618 -15.178 64.694 1.00 43.75 86 SER A O 1
ATOM 688 N N . ALA A 1 87 ? 7.936 -13.758 63.576 1.00 47.44 87 ALA A N 1
ATOM 689 C CA . ALA A 1 87 ? 8.812 -14.787 63.002 1.00 47.44 87 ALA A CA 1
ATOM 690 C C . ALA A 1 87 ? 9.880 -15.349 63.971 1.00 47.44 87 ALA A C 1
ATOM 692 O O . ALA A 1 87 ? 10.843 -15.971 63.531 1.00 47.44 87 ALA A O 1
ATOM 693 N N . THR A 1 88 ? 9.710 -15.188 65.287 1.00 50.56 88 THR A N 1
ATOM 694 C CA . THR A 1 88 ? 10.406 -16.008 66.302 1.00 50.56 88 THR A CA 1
ATOM 695 C C . THR A 1 88 ? 9.491 -17.028 66.985 1.00 50.56 88 THR A C 1
ATOM 697 O O . THR A 1 88 ? 9.942 -17.753 67.866 1.00 50.56 88 THR A O 1
ATOM 700 N N . ALA A 1 89 ? 8.227 -17.154 66.566 1.00 48.50 89 ALA A N 1
ATOM 701 C CA . ALA A 1 89 ? 7.233 -17.954 67.284 1.00 48.50 89 ALA A CA 1
ATOM 702 C C . ALA A 1 89 ? 6.712 -19.189 66.526 1.00 48.50 89 ALA A C 1
ATOM 704 O O . ALA A 1 89 ? 5.585 -19.609 66.769 1.00 48.50 89 ALA A O 1
ATOM 705 N N . ILE A 1 90 ? 7.499 -19.808 65.633 1.00 50.06 90 ILE A N 1
ATOM 706 C CA . ILE A 1 90 ? 7.183 -21.150 65.098 1.00 50.06 90 ILE A CA 1
ATOM 707 C C . ILE A 1 90 ? 8.462 -21.997 64.989 1.00 50.06 90 ILE A C 1
ATOM 709 O O . ILE A 1 90 ? 8.958 -22.296 63.908 1.00 50.06 90 ILE A O 1
ATOM 713 N N . HIS A 1 91 ? 8.991 -22.414 66.137 1.00 42.06 91 HIS A N 1
ATOM 714 C CA . HIS A 1 91 ? 9.758 -23.653 66.244 1.00 42.06 91 HIS A CA 1
ATOM 715 C C . HIS A 1 91 ? 9.130 -24.482 67.359 1.00 42.06 91 HIS A C 1
ATOM 717 O O . HIS A 1 91 ? 9.351 -24.227 68.538 1.00 42.06 91 HIS A O 1
ATOM 723 N N . ASN A 1 92 ? 8.311 -25.457 66.977 1.00 37.84 92 ASN A N 1
ATOM 724 C CA . ASN A 1 92 ? 7.993 -26.597 67.822 1.00 37.84 92 ASN A CA 1
ATOM 725 C C . ASN A 1 92 ? 7.610 -27.771 66.925 1.00 37.84 92 ASN A C 1
ATOM 727 O O . ASN A 1 92 ? 6.479 -27.838 66.449 1.00 37.84 92 ASN A O 1
ATOM 731 N N . LYS A 1 93 ? 8.581 -28.663 66.679 1.00 39.84 93 LYS A N 1
ATOM 732 C CA . LYS A 1 93 ? 8.502 -30.112 66.954 1.00 39.84 93 LYS A CA 1
ATOM 733 C C . LYS A 1 93 ? 9.645 -30.859 66.241 1.00 39.84 93 LYS A C 1
ATOM 735 O O . LYS A 1 93 ? 9.400 -31.514 65.239 1.00 39.84 93 LYS A O 1
ATOM 740 N N . LEU A 1 94 ? 10.871 -30.792 66.773 1.00 39.88 94 LEU A N 1
ATOM 741 C CA . LEU A 1 94 ? 11.838 -31.907 66.782 1.00 39.88 94 LEU A CA 1
ATOM 742 C C . LEU A 1 94 ? 13.034 -31.570 67.713 1.00 39.88 94 LEU A C 1
ATOM 744 O O . LEU A 1 94 ? 13.824 -30.694 67.401 1.00 39.88 94 LEU A O 1
ATOM 748 N N . GLY A 1 95 ? 13.124 -32.265 68.855 1.00 36.53 95 GLY A N 1
ATOM 749 C CA . GLY A 1 95 ? 14.350 -32.651 69.585 1.00 36.53 95 GLY A CA 1
ATOM 750 C C . GLY A 1 95 ? 15.430 -31.634 70.031 1.00 36.53 95 GLY A C 1
ATOM 751 O O . GLY A 1 95 ? 16.260 -31.237 69.227 1.00 36.53 95 GLY A O 1
ATOM 752 N N . LEU A 1 96 ? 15.563 -31.494 71.367 1.00 34.41 96 LEU A N 1
ATOM 753 C CA . LEU A 1 96 ? 16.810 -31.335 72.171 1.00 34.41 96 LEU A CA 1
ATOM 754 C C . LEU A 1 96 ? 17.493 -29.932 72.352 1.00 34.41 96 LEU A C 1
ATOM 756 O O . LEU A 1 96 ? 17.175 -29.002 71.622 1.00 34.41 96 LEU A O 1
ATOM 760 N N . PRO A 1 97 ? 18.317 -29.741 73.430 1.00 46.19 97 PRO A N 1
ATOM 761 C CA . PRO A 1 97 ? 18.252 -28.597 74.370 1.00 46.19 97 PRO A CA 1
ATOM 762 C C . PRO A 1 97 ? 19.393 -27.552 74.267 1.00 46.19 97 PRO A C 1
ATOM 764 O O . PRO A 1 97 ? 20.467 -27.859 73.760 1.00 46.19 97 PRO A O 1
ATOM 767 N N . GLY A 1 98 ? 19.211 -26.351 74.856 1.00 30.78 98 GLY A N 1
ATOM 768 C CA . GLY A 1 98 ? 20.321 -25.402 75.109 1.00 30.78 98 GLY A CA 1
ATOM 769 C C . GLY A 1 98 ? 19.963 -23.949 75.513 1.00 30.78 98 GLY A C 1
ATOM 770 O O . GLY A 1 98 ? 19.825 -23.093 74.654 1.00 30.78 98 GLY A O 1
ATOM 771 N N . ILE A 1 99 ? 19.795 -23.711 76.824 1.00 38.09 99 ILE A N 1
ATOM 772 C CA . ILE A 1 99 ? 20.178 -22.576 77.730 1.00 38.09 99 ILE A CA 1
ATOM 773 C C . ILE A 1 99 ? 20.942 -21.345 77.124 1.00 38.09 99 ILE A C 1
ATOM 775 O O . ILE A 1 99 ? 21.751 -21.561 76.229 1.00 38.09 99 ILE A O 1
ATOM 779 N N . PRO A 1 100 ? 20.970 -20.119 77.730 1.00 42.62 100 PRO A N 1
ATOM 780 C CA . PRO A 1 100 ? 19.938 -19.234 78.301 1.00 42.62 100 PRO A CA 1
ATOM 781 C C . PRO A 1 100 ? 19.948 -17.800 77.685 1.00 42.62 100 PRO A C 1
ATOM 783 O O . PRO A 1 100 ? 20.832 -17.398 76.934 1.00 42.62 100 PRO A O 1
ATOM 786 N N . ARG A 1 101 ? 18.973 -16.982 78.093 1.00 39.88 101 ARG A N 1
ATOM 787 C CA . ARG A 1 101 ? 18.800 -15.547 77.787 1.00 39.88 101 ARG A CA 1
ATOM 788 C C . ARG A 1 101 ? 19.534 -14.653 78.813 1.00 39.88 101 ARG A C 1
ATOM 790 O O . ARG A 1 101 ? 19.447 -14.979 79.996 1.00 39.88 101 ARG A O 1
ATOM 797 N N . PRO A 1 102 ? 20.126 -13.496 78.445 1.00 34.66 102 PRO A N 1
ATOM 798 C CA . PRO A 1 102 ? 20.437 -12.432 79.397 1.00 34.66 102 PRO A CA 1
ATOM 799 C C . PRO A 1 102 ? 19.322 -11.371 79.472 1.00 34.66 102 PRO A C 1
ATOM 801 O O . PRO A 1 102 ? 18.615 -11.089 78.503 1.00 34.66 102 PRO A O 1
ATOM 804 N N . THR A 1 103 ? 19.165 -10.830 80.676 1.00 33.09 103 THR A N 1
ATOM 805 C CA . THR A 1 103 ? 18.198 -9.832 81.157 1.00 33.09 103 THR A CA 1
ATOM 806 C C . THR A 1 103 ? 18.750 -8.396 81.099 1.00 33.09 103 THR A C 1
ATOM 808 O O . THR A 1 103 ? 19.936 -8.211 80.851 1.00 33.09 103 THR A O 1
ATOM 811 N N . PHE A 1 104 ? 17.871 -7.433 81.438 1.00 34.59 104 PHE A N 1
ATOM 812 C CA . PHE A 1 104 ? 18.075 -6.027 81.874 1.00 34.59 104 PHE A CA 1
ATOM 813 C C . PHE A 1 104 ? 17.616 -4.899 80.904 1.00 34.59 104 PHE A C 1
ATOM 815 O O . PHE A 1 104 ? 17.513 -5.137 79.704 1.00 34.59 104 PHE A O 1
ATOM 822 N N . PRO A 1 105 ? 17.154 -3.735 81.435 1.00 49.38 105 PRO A N 1
ATOM 823 C CA . PRO A 1 105 ? 15.781 -3.231 81.260 1.00 49.38 105 PRO A CA 1
ATOM 824 C C . PRO A 1 105 ? 15.744 -1.718 80.919 1.00 49.38 105 PRO A C 1
ATOM 826 O O . PRO A 1 105 ? 16.779 -1.115 80.659 1.00 49.38 105 PRO A O 1
ATOM 829 N N . GLY A 1 106 ? 14.571 -1.071 81.005 1.00 29.59 106 GLY A N 1
ATOM 830 C CA . GLY A 1 106 ? 14.527 0.368 81.312 1.00 29.59 106 GLY A CA 1
ATOM 831 C C . GLY A 1 106 ? 13.437 1.202 80.637 1.00 29.59 106 GLY A C 1
ATOM 832 O O . GLY A 1 106 ? 13.749 1.942 79.720 1.00 29.59 106 GLY A O 1
ATOM 833 N N . ALA A 1 107 ? 12.220 1.136 81.193 1.00 34.69 107 ALA A N 1
ATOM 834 C CA . ALA A 1 107 ? 11.452 2.300 81.677 1.00 34.69 107 ALA A CA 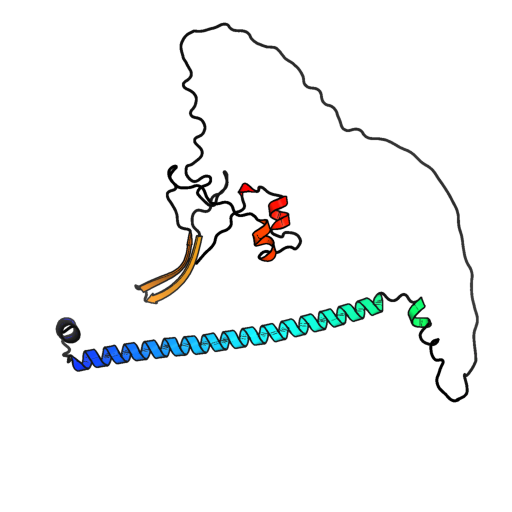1
ATOM 835 C C . ALA A 1 107 ? 10.999 3.409 80.661 1.00 34.69 107 ALA A C 1
ATOM 837 O O . ALA A 1 107 ? 11.315 3.344 79.481 1.00 34.69 107 ALA A O 1
ATOM 838 N N . PRO A 1 108 ? 10.110 4.351 81.056 1.00 49.81 108 PRO A N 1
ATOM 839 C CA . PRO A 1 108 ? 8.781 4.445 80.442 1.00 49.81 108 PRO A CA 1
ATOM 840 C C . PRO A 1 108 ? 8.362 5.881 80.046 1.00 49.81 108 PRO A C 1
ATOM 842 O O . PRO A 1 108 ? 9.054 6.858 80.312 1.00 49.81 108 PRO A O 1
ATOM 845 N N . GLY A 1 109 ? 7.157 6.013 79.487 1.00 33.72 109 GLY A N 1
ATOM 846 C CA . GLY A 1 109 ? 6.413 7.277 79.380 1.00 33.72 109 GLY A CA 1
ATOM 847 C C . GLY A 1 109 ? 5.784 7.446 77.998 1.00 33.72 109 GLY A C 1
ATOM 848 O O . GLY A 1 109 ? 6.371 7.044 77.005 1.00 33.72 109 GLY A O 1
ATOM 849 N N . PHE A 1 110 ? 4.595 8.007 77.819 1.00 35.34 110 PHE A N 1
ATOM 850 C CA . PHE A 1 110 ? 3.593 8.588 78.711 1.00 35.34 110 PHE A CA 1
ATOM 851 C C . PHE A 1 110 ? 2.320 8.715 77.829 1.00 35.34 110 PHE A C 1
ATOM 853 O O . PHE A 1 110 ? 2.431 8.883 76.615 1.00 35.34 110 PHE A O 1
ATOM 860 N N . TRP A 1 111 ? 1.130 8.550 78.410 1.00 33.03 111 TRP A N 1
ATOM 861 C CA . TRP A 1 111 ? -0.197 8.539 77.755 1.00 33.03 111 TRP A CA 1
ATOM 862 C C . TRP A 1 111 ? -0.675 9.974 77.319 1.00 33.03 111 TRP A C 1
ATOM 864 O O . TRP A 1 111 ? 0.118 10.905 77.407 1.00 33.03 111 TRP A O 1
ATOM 874 N N . PRO A 1 112 ? -1.964 10.252 76.989 1.00 56.59 112 PRO A N 1
ATOM 875 C CA . PRO A 1 112 ? -2.668 9.953 75.724 1.00 56.59 112 PRO A CA 1
ATOM 876 C C . PRO A 1 112 ? -3.655 11.078 75.289 1.00 56.59 112 PRO A C 1
ATOM 878 O O . PRO A 1 112 ? -3.708 12.136 75.905 1.00 56.59 112 PRO A O 1
ATOM 881 N N . GLY A 1 113 ? -4.550 10.815 74.326 1.00 32.47 113 GLY A N 1
ATOM 882 C CA . GLY A 1 113 ? -5.855 11.506 74.242 1.00 32.47 113 GLY A CA 1
ATOM 883 C C . GLY A 1 113 ? -6.317 11.802 72.813 1.00 32.47 113 GLY A C 1
ATOM 884 O O . GLY A 1 113 ? -5.497 11.878 71.911 1.00 32.47 113 GLY A O 1
ATOM 885 N N . MET A 1 114 ? -7.588 12.033 72.490 1.00 31.66 114 MET A N 1
ATOM 886 C CA . MET A 1 114 ? -8.898 11.744 73.083 1.00 31.66 114 MET A CA 1
ATOM 887 C C . MET A 1 114 ? -9.927 12.171 72.006 1.00 31.66 114 MET A C 1
ATOM 889 O O . MET A 1 114 ? -9.774 13.208 71.375 1.00 31.66 114 MET A O 1
ATOM 893 N N . ILE A 1 115 ? -10.948 11.345 71.790 1.00 37.88 115 ILE A N 1
ATOM 894 C CA . ILE A 1 115 ? -12.329 11.640 71.338 1.00 37.88 115 ILE A CA 1
ATOM 895 C C . ILE A 1 115 ? -12.862 13.078 71.572 1.00 37.88 115 ILE A C 1
ATOM 897 O O . ILE A 1 115 ? -12.767 13.540 72.707 1.00 37.88 115 ILE A O 1
ATOM 901 N N . GLN A 1 116 ? -13.556 13.675 70.571 1.00 35.91 116 GLN A N 1
ATOM 902 C CA . GLN A 1 116 ? -14.908 14.323 70.637 1.00 35.91 116 GLN A CA 1
ATOM 903 C C . GLN A 1 116 ? -15.246 15.180 69.377 1.00 35.91 116 GLN A C 1
ATOM 905 O O . GLN A 1 116 ? -14.411 15.946 68.919 1.00 35.91 116 GLN A O 1
ATOM 910 N N . THR A 1 117 ? -16.317 14.870 68.619 1.00 33.12 117 THR A N 1
ATOM 911 C CA . THR A 1 117 ? -17.674 15.505 68.545 1.00 33.12 117 THR A CA 1
ATOM 912 C C . THR A 1 117 ? -17.767 16.954 68.021 1.00 33.12 117 THR A C 1
ATOM 914 O O . THR A 1 117 ? -17.172 17.846 68.611 1.00 33.12 117 THR A O 1
ATOM 917 N N . GLY A 1 118 ? -18.638 17.209 67.022 1.00 30.25 118 GLY A N 1
ATOM 918 C CA . GLY A 1 118 ? -19.193 18.552 66.735 1.00 30.25 118 GLY A CA 1
ATOM 919 C C . GLY A 1 118 ? -19.704 18.807 65.297 1.00 30.25 118 GLY A C 1
ATOM 920 O O . GLY A 1 118 ? -18.907 18.962 64.382 1.00 30.25 118 GLY A O 1
ATOM 921 N N . GLN A 1 119 ? -21.032 18.875 65.115 1.00 31.05 119 GLN A N 1
ATOM 922 C CA . GLN A 1 119 ? -21.808 19.444 63.972 1.00 31.05 119 GLN A CA 1
ATOM 923 C C . GLN A 1 119 ? -21.810 21.009 64.036 1.00 31.05 119 GLN A C 1
ATOM 925 O O . GLN A 1 119 ? -21.247 21.499 65.017 1.00 31.05 119 GLN A O 1
ATOM 930 N N . PRO A 1 120 ? -22.513 21.840 63.200 1.00 42.06 120 PRO A N 1
ATOM 931 C CA . PRO A 1 120 ? -23.244 21.687 61.911 1.00 42.06 120 PRO A CA 1
ATOM 932 C C . PRO A 1 120 ? -22.999 22.846 60.874 1.00 42.06 120 PRO A C 1
ATOM 934 O O . PRO A 1 120 ? -22.292 23.803 61.170 1.00 42.06 120 PRO A O 1
ATOM 937 N N . GLY A 1 121 ? -23.644 22.831 59.685 1.00 28.66 121 GLY A N 1
ATOM 938 C CA . GLY A 1 121 ? -23.877 24.062 58.883 1.00 28.66 121 GLY A CA 1
ATOM 939 C C . GLY A 1 121 ? -24.089 23.916 57.357 1.00 28.66 121 GLY A C 1
ATOM 940 O O . GLY A 1 121 ? -23.156 23.548 56.661 1.00 28.66 121 GLY A O 1
ATOM 941 N N . SER A 1 122 ? -25.320 24.221 56.891 1.00 29.92 122 SER A N 1
ATOM 942 C CA . SER A 1 122 ? -25.804 24.888 55.637 1.00 29.92 122 SER A CA 1
ATOM 943 C C . SER A 1 122 ? -24.879 24.977 54.390 1.00 29.92 122 SER A C 1
ATOM 945 O O . SER A 1 122 ? -23.698 25.228 54.539 1.00 29.92 122 SER A O 1
ATOM 947 N N . SER A 1 123 ? -25.282 24.979 53.111 1.00 32.09 123 SER A N 1
ATOM 948 C CA . SER A 1 123 ? -26.493 25.465 52.437 1.00 32.09 123 SER A CA 1
ATOM 949 C C . SER A 1 123 ? -26.354 25.248 50.907 1.00 32.09 123 SER A C 1
ATOM 951 O O . SER A 1 123 ? -25.244 25.297 50.388 1.00 32.09 123 SER A O 1
ATOM 953 N N . GLN A 1 124 ? -27.500 25.160 50.224 1.00 37.69 124 GLN A N 1
ATOM 954 C CA . GLN A 1 124 ? -27.805 25.491 48.812 1.00 37.69 124 GLN A CA 1
ATOM 955 C C . GLN A 1 124 ? -27.492 24.524 47.644 1.00 37.69 124 GLN A C 1
ATOM 957 O O . GLN A 1 124 ? -26.396 24.430 47.101 1.00 37.69 124 GLN A O 1
ATOM 962 N N . ASP A 1 125 ? -28.607 23.917 47.221 1.00 38.12 125 ASP A N 1
ATOM 963 C CA . ASP A 1 125 ? -29.028 23.404 45.914 1.00 38.12 125 ASP A CA 1
ATOM 964 C C . ASP A 1 125 ? -28.863 24.447 44.782 1.00 38.12 125 ASP A C 1
ATOM 966 O O . ASP A 1 125 ? -29.311 25.585 44.916 1.00 38.12 125 ASP A O 1
ATOM 970 N N . VAL A 1 126 ? -28.252 24.062 43.653 1.00 40.84 126 VAL A N 1
ATOM 971 C CA . VAL A 1 126 ? -28.178 24.881 42.427 1.00 40.84 126 VAL A CA 1
ATOM 972 C C . VAL A 1 126 ? -28.712 24.062 41.251 1.00 40.84 126 VAL A C 1
ATOM 974 O O . VAL A 1 126 ? -28.069 23.125 40.779 1.00 40.84 126 VAL A O 1
ATOM 977 N N . LYS A 1 127 ? -29.896 24.443 40.761 1.00 42.62 127 LYS A N 1
ATOM 978 C CA . LYS A 1 127 ? -30.484 23.984 39.493 1.00 42.62 127 LYS A CA 1
ATOM 979 C C . LYS A 1 127 ? -29.933 24.806 38.319 1.00 42.62 127 LYS A C 1
ATOM 981 O O . LYS A 1 127 ? -29.812 26.024 38.456 1.00 42.62 127 LYS A O 1
ATOM 986 N N . PRO A 1 128 ? -29.655 24.198 37.152 1.00 42.81 128 PRO A N 1
ATOM 987 C CA . PRO A 1 128 ? -29.248 24.942 35.972 1.00 42.81 128 PRO A CA 1
ATOM 988 C C . PRO A 1 128 ? -30.433 25.635 35.280 1.00 42.81 128 PRO A C 1
ATOM 990 O O . PRO A 1 128 ? -31.567 25.161 35.257 1.00 42.81 128 PRO A O 1
ATOM 993 N N . PHE A 1 129 ? -30.085 26.792 34.731 1.00 32.62 129 PHE A N 1
ATOM 994 C CA . PHE A 1 129 ? -30.861 27.820 34.048 1.00 32.62 129 PHE A CA 1
ATOM 995 C C . PHE A 1 129 ? -31.803 27.292 32.944 1.00 32.62 129 PHE A C 1
ATOM 997 O O . PHE A 1 129 ? -31.382 26.550 32.058 1.00 32.62 129 PHE A O 1
ATOM 1004 N N . VAL A 1 130 ? -33.059 27.752 32.955 1.00 34.59 130 VAL A N 1
ATOM 1005 C CA . VAL A 1 130 ? -34.017 27.648 31.842 1.00 34.59 130 VAL A CA 1
ATOM 1006 C C . VAL A 1 130 ? -34.048 29.005 31.137 1.00 34.59 130 VAL A C 1
ATOM 1008 O O . VAL A 1 130 ? -34.373 30.007 31.768 1.00 34.59 130 VAL A O 1
ATOM 1011 N N . GLN A 1 131 ? -33.739 29.051 29.838 1.00 38.69 131 GLN A N 1
ATOM 1012 C CA . GLN A 1 131 ? -34.032 30.204 28.979 1.00 38.69 131 GLN A CA 1
ATOM 1013 C C . GLN A 1 131 ? -35.049 29.798 27.912 1.00 38.69 131 GLN A C 1
ATOM 1015 O O . GLN A 1 131 ? -34.847 28.846 27.161 1.00 38.69 131 GLN A O 1
ATOM 1020 N N . GLN A 1 132 ? -36.170 30.517 27.914 1.00 34.88 132 GLN A N 1
ATOM 1021 C CA . GLN A 1 132 ? -37.321 30.336 27.040 1.00 34.88 132 GLN A CA 1
ATOM 1022 C C . GLN A 1 132 ? -37.093 30.943 25.649 1.00 34.88 132 GLN A C 1
ATOM 1024 O O . GLN A 1 132 ? -36.419 31.960 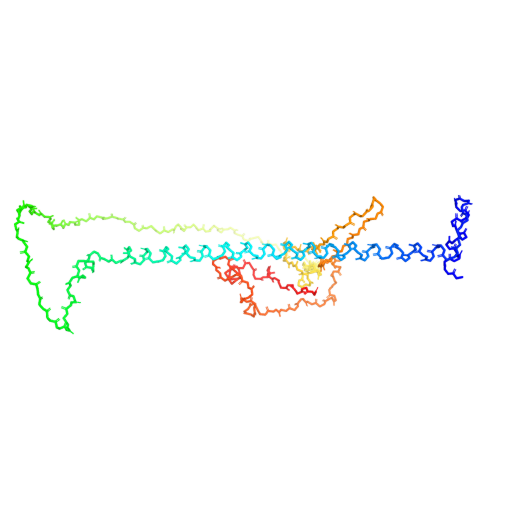25.491 1.00 34.88 132 GLN A O 1
ATOM 1029 N N . ALA A 1 133 ? -37.722 30.308 24.661 1.00 27.27 133 ALA A N 1
ATOM 1030 C CA . ALA A 1 133 ? -37.858 30.759 23.285 1.00 27.27 133 ALA A CA 1
ATOM 1031 C C . ALA A 1 133 ? -38.929 31.860 23.152 1.00 27.27 133 ALA A C 1
ATOM 1033 O O . ALA A 1 133 ? -39.989 31.774 23.771 1.00 27.27 133 ALA A O 1
ATOM 1034 N N . TYR A 1 134 ? -38.673 32.852 22.296 1.00 31.17 134 TYR A N 1
ATOM 1035 C CA . TYR A 1 134 ? -39.663 33.837 21.846 1.00 31.17 134 TYR A CA 1
ATOM 1036 C C . TYR A 1 134 ? -40.354 33.365 20.549 1.00 31.17 134 TYR A C 1
ATOM 1038 O O . TYR A 1 134 ? -39.661 32.856 19.665 1.00 31.17 134 TYR A O 1
ATOM 1046 N N . PRO A 1 135 ? -41.677 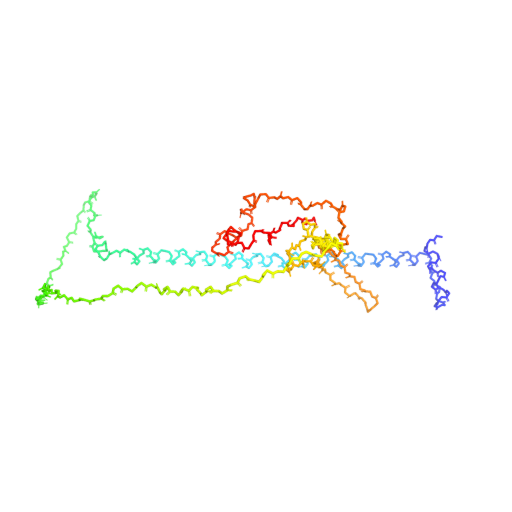33.566 20.380 1.00 37.97 135 PRO A N 1
ATOM 1047 C CA . PRO A 1 135 ? -42.390 33.289 19.134 1.00 37.97 135 PRO A CA 1
ATOM 1048 C C . PRO A 1 135 ? -42.710 34.583 18.366 1.00 37.97 135 PRO A C 1
ATOM 1050 O O . PRO A 1 135 ? -43.289 35.496 18.948 1.00 37.97 135 PRO A O 1
ATOM 1053 N N . ILE A 1 136 ? -42.428 34.657 17.056 1.00 34.12 136 ILE A N 1
ATOM 1054 C CA . ILE A 1 136 ? -43.039 35.666 16.163 1.00 34.12 136 ILE A CA 1
ATOM 1055 C C . ILE A 1 136 ? -43.379 35.054 14.787 1.00 34.12 136 ILE A C 1
ATOM 1057 O O . ILE A 1 136 ? -42.503 34.767 13.982 1.00 34.12 136 ILE A O 1
ATOM 1061 N N . GLN A 1 137 ? -44.693 34.864 14.620 1.00 38.38 137 GLN A N 1
ATOM 1062 C CA . GLN A 1 137 ? -45.616 34.959 13.471 1.00 38.38 137 GLN A CA 1
ATOM 1063 C C . GLN A 1 137 ? -45.310 34.416 12.047 1.00 38.38 137 GLN A C 1
ATOM 1065 O O . GLN A 1 137 ? -44.227 34.608 11.504 1.00 38.38 137 GLN A O 1
ATOM 1070 N N . PRO A 1 138 ? -46.341 33.839 11.380 1.00 35.00 138 PRO A N 1
ATOM 1071 C CA . PRO A 1 138 ? -46.304 33.396 9.987 1.00 35.00 138 PRO A CA 1
ATOM 1072 C C . PRO A 1 138 ? -46.715 34.512 9.008 1.00 35.00 138 PRO A C 1
ATOM 1074 O O . PRO A 1 138 ? -47.659 35.257 9.270 1.00 35.00 138 PRO A O 1
ATOM 1077 N N . SER A 1 139 ? -46.076 34.578 7.838 1.00 34.62 139 SER A N 1
ATOM 1078 C CA . SER A 1 139 ? -46.589 35.319 6.682 1.00 34.62 139 SER A CA 1
ATOM 1079 C C . SER A 1 139 ? -47.211 34.353 5.670 1.00 34.62 139 SER A C 1
ATOM 1081 O O . SER A 1 139 ? -46.589 33.414 5.179 1.00 34.62 139 SER A O 1
ATOM 1083 N N . VAL A 1 140 ? -48.486 34.589 5.384 1.00 33.62 140 VAL A N 1
ATOM 1084 C CA . VAL A 1 140 ? -49.254 33.977 4.300 1.00 33.62 140 VAL A CA 1
ATOM 1085 C C . VAL A 1 140 ? -49.007 34.757 3.011 1.00 33.62 140 VAL A C 1
ATOM 1087 O O . VAL A 1 140 ? -49.210 35.966 2.982 1.00 33.62 140 VAL A O 1
ATOM 1090 N N . THR A 1 141 ? -48.655 34.061 1.927 1.00 33.97 141 THR A N 1
ATOM 1091 C CA . THR A 1 141 ? -48.982 34.505 0.562 1.00 33.97 141 THR A CA 1
ATOM 1092 C C . THR A 1 141 ? -49.313 33.283 -0.296 1.00 33.97 141 THR A C 1
ATOM 1094 O O . THR A 1 141 ? -48.656 32.250 -0.201 1.00 33.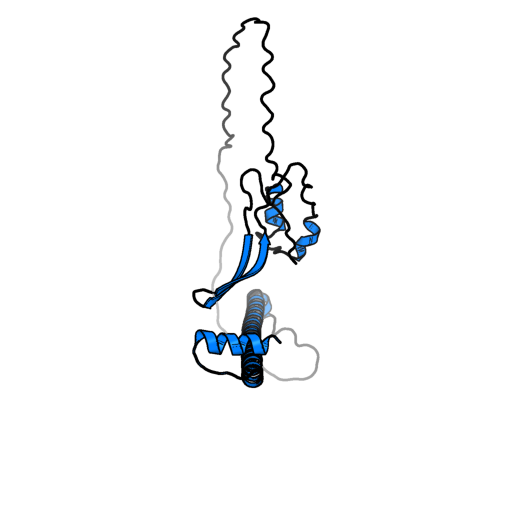97 141 THR A O 1
ATOM 1097 N N . ALA A 1 142 ? -50.399 33.403 -1.055 1.00 34.16 142 ALA A N 1
ATOM 1098 C CA . ALA A 1 142 ? -51.085 32.373 -1.831 1.00 34.16 142 ALA A CA 1
ATOM 1099 C C . ALA A 1 142 ? -50.404 32.114 -3.212 1.00 34.16 142 ALA A C 1
ATOM 1101 O O . ALA A 1 142 ? -49.382 32.734 -3.504 1.00 34.16 142 ALA A O 1
ATOM 1102 N N . PRO A 1 143 ? -50.915 31.180 -4.044 1.00 40.84 143 PRO A N 1
ATOM 1103 C CA . PRO A 1 143 ? -50.129 30.345 -4.953 1.00 40.84 143 PRO A CA 1
ATOM 1104 C C . PRO A 1 143 ? -49.833 30.998 -6.306 1.00 40.84 143 PRO A C 1
ATOM 1106 O O . PRO A 1 143 ? -50.676 31.684 -6.880 1.00 40.84 143 PRO A O 1
ATOM 1109 N N . ILE A 1 144 ? -48.671 30.671 -6.873 1.00 36.31 144 ILE A N 1
ATOM 1110 C CA . ILE A 1 144 ? -48.397 30.851 -8.299 1.00 36.31 144 ILE A CA 1
ATOM 1111 C C . ILE A 1 144 ? -48.127 29.466 -8.880 1.00 36.31 144 ILE A C 1
ATOM 1113 O O . ILE A 1 144 ? -47.222 28.751 -8.451 1.00 36.31 144 ILE A O 1
ATOM 1117 N N . SER A 1 145 ? -48.996 29.078 -9.807 1.00 42.06 145 SER A N 1
ATOM 1118 C CA . SER A 1 145 ? -48.917 27.849 -10.585 1.00 42.06 145 SER A CA 1
ATOM 1119 C C . SER A 1 145 ? -47.719 27.898 -11.533 1.00 42.06 145 SER A C 1
ATOM 1121 O O . SER A 1 145 ? -47.482 28.924 -12.169 1.00 42.06 145 SER A O 1
ATOM 1123 N N . GLY A 1 146 ? -47.020 26.771 -11.670 1.00 44.81 146 GLY A N 1
ATOM 1124 C CA . GLY A 1 146 ? -46.136 26.521 -12.807 1.00 44.81 146 GLY A CA 1
ATOM 1125 C C . GLY A 1 146 ? -44.668 26.876 -12.599 1.00 44.81 146 GLY A C 1
ATOM 1126 O O . GLY A 1 146 ? -44.152 27.744 -13.284 1.00 44.81 146 GLY A O 1
ATOM 1127 N N . PHE A 1 147 ? -43.981 26.156 -11.715 1.00 40.62 147 PHE A N 1
ATOM 1128 C CA . PHE A 1 147 ? -42.638 25.636 -11.990 1.00 40.62 147 PHE A CA 1
ATOM 1129 C C . PHE A 1 147 ? -42.357 24.564 -10.939 1.00 40.62 147 PHE A C 1
ATOM 1131 O O . PHE A 1 147 ? -42.213 24.863 -9.756 1.00 40.62 147 PHE A O 1
ATOM 1138 N N . GLU A 1 148 ? -42.348 23.301 -11.354 1.00 40.78 148 GLU A N 1
ATOM 1139 C CA . GLU A 1 148 ? -41.769 22.225 -10.558 1.00 40.78 148 GLU A CA 1
ATOM 1140 C C . GLU A 1 148 ? -40.294 22.597 -10.339 1.00 40.78 148 GLU A C 1
ATOM 1142 O O . GLU A 1 148 ? -39.558 22.725 -11.324 1.00 40.78 148 GLU A O 1
ATOM 1147 N N . PRO A 1 149 ? -39.820 22.850 -9.104 1.00 38.94 149 PRO A N 1
ATOM 1148 C CA . PRO A 1 149 ? -38.392 22.911 -8.891 1.00 38.94 149 PRO A CA 1
ATOM 1149 C C . PRO A 1 149 ? -37.910 21.483 -9.100 1.00 38.94 149 PRO A C 1
ATOM 1151 O O . PRO A 1 149 ? -38.070 20.640 -8.218 1.00 38.94 149 PRO A O 1
ATOM 1154 N N . THR A 1 150 ? -37.380 21.217 -10.298 1.00 45.22 150 THR A N 1
ATOM 1155 C CA . THR A 1 150 ? -36.584 20.029 -10.612 1.00 45.22 150 THR A CA 1
ATOM 1156 C C . THR A 1 150 ? -35.784 19.708 -9.366 1.00 45.22 150 THR A C 1
ATOM 1158 O O . THR A 1 150 ? -34.990 20.546 -8.926 1.00 45.22 150 THR A O 1
ATOM 1161 N N . SER A 1 151 ? -36.096 18.570 -8.742 1.00 45.72 151 SER A N 1
ATOM 1162 C CA . SER A 1 151 ? -35.489 18.129 -7.493 1.00 45.72 151 SER A CA 1
ATOM 1163 C C . SER A 1 151 ? -34.005 18.464 -7.534 1.00 45.72 151 SER A C 1
ATOM 1165 O O . SER A 1 151 ? -33.309 17.990 -8.440 1.00 45.72 151 SER A O 1
ATOM 1167 N N . ALA A 1 152 ? -33.532 19.307 -6.611 1.00 45.00 152 ALA A N 1
ATOM 1168 C CA . ALA A 1 152 ? -32.101 19.514 -6.446 1.00 45.00 152 ALA A CA 1
ATOM 1169 C C . ALA A 1 152 ? -31.466 18.117 -6.422 1.00 45.00 152 ALA A C 1
ATOM 1171 O O . ALA A 1 152 ? -31.953 17.274 -5.656 1.00 45.00 152 ALA A O 1
ATOM 1172 N N . PRO A 1 153 ? -30.487 17.813 -7.295 1.00 48.75 153 PRO A N 1
ATOM 1173 C CA . PRO A 1 153 ? -29.921 16.480 -7.332 1.00 48.75 153 PRO A CA 1
ATOM 1174 C C . PRO A 1 153 ? -29.438 16.184 -5.919 1.00 48.75 153 PRO A C 1
ATOM 1176 O O . PRO A 1 153 ? -28.662 16.959 -5.352 1.00 48.75 153 PRO A O 1
ATOM 1179 N N . ALA A 1 154 ? -29.973 15.113 -5.321 1.00 51.22 154 ALA A N 1
ATOM 1180 C CA . ALA A 1 154 ? -29.505 14.632 -4.032 1.00 51.22 154 ALA A CA 1
ATOM 1181 C C . ALA A 1 154 ? -27.972 14.615 -4.091 1.00 51.22 154 ALA A C 1
ATOM 1183 O O . ALA A 1 154 ? -27.447 14.200 -5.129 1.00 51.22 154 ALA A O 1
ATOM 1184 N N . PRO A 1 155 ? -27.252 15.099 -3.059 1.00 54.72 155 PRO A N 1
ATOM 1185 C CA . PRO A 1 155 ? -25.800 15.170 -3.107 1.00 54.72 155 PRO A CA 1
ATOM 1186 C C . PRO A 1 155 ? -25.280 13.778 -3.451 1.00 54.72 155 PRO A C 1
ATOM 1188 O O . PRO A 1 155 ? -25.374 12.853 -2.643 1.00 54.72 155 PRO A O 1
ATOM 1191 N N . SER A 1 156 ? -24.827 13.609 -4.696 1.00 68.62 156 SER A N 1
ATOM 1192 C CA . SER A 1 156 ? -24.425 12.310 -5.204 1.00 68.62 156 SER A CA 1
ATOM 1193 C C . SER A 1 156 ? -23.198 11.915 -4.406 1.00 68.62 156 SER A C 1
ATOM 1195 O O . SER A 1 156 ? -22.153 12.564 -4.507 1.00 68.62 156 SER A O 1
ATOM 1197 N N . VAL A 1 157 ? -23.361 10.911 -3.548 1.00 74.94 157 VAL A N 1
ATOM 1198 C CA . VAL A 1 157 ? -22.289 10.406 -2.699 1.00 74.94 157 VAL A CA 1
ATOM 1199 C C . VAL A 1 157 ? -21.115 10.057 -3.612 1.00 74.94 157 VAL A C 1
ATOM 1201 O O . VAL A 1 157 ? -21.335 9.322 -4.572 1.00 74.94 157 VAL A O 1
ATOM 1204 N N . PRO A 1 158 ? -19.894 10.564 -3.368 1.00 84.56 158 PRO A N 1
ATOM 1205 C CA . PRO A 1 158 ? -18.786 10.337 -4.281 1.00 84.56 158 PRO A CA 1
ATOM 1206 C C . PRO A 1 158 ? -18.581 8.847 -4.566 1.00 84.56 158 PRO A C 1
ATOM 1208 O O . PRO A 1 158 ? -18.653 8.031 -3.648 1.00 84.56 158 PRO A O 1
ATOM 1211 N N . ALA A 1 159 ? -18.265 8.494 -5.815 1.00 85.19 159 ALA A N 1
ATOM 1212 C CA . ALA A 1 159 ? -18.139 7.097 -6.248 1.00 85.19 159 ALA A CA 1
ATOM 1213 C C . ALA A 1 159 ? -17.179 6.265 -5.374 1.00 85.19 159 ALA A C 1
ATOM 1215 O O . ALA A 1 159 ? -17.398 5.077 -5.155 1.00 85.19 159 ALA A O 1
ATOM 1216 N N . TRP A 1 160 ? -16.151 6.900 -4.803 1.00 83.88 160 TRP A N 1
ATOM 1217 C CA . TRP A 1 160 ? -15.173 6.269 -3.916 1.00 83.88 160 TRP A CA 1
ATOM 1218 C C . TRP A 1 160 ? -15.701 5.931 -2.513 1.00 83.88 160 TRP A C 1
ATOM 1220 O O . TRP A 1 160 ? -15.065 5.157 -1.792 1.00 83.88 160 TRP A O 1
ATOM 1230 N N . GLN A 1 161 ? -16.825 6.498 -2.076 1.00 86.75 161 GLN A N 1
ATOM 1231 C CA . GLN A 1 161 ? -17.341 6.279 -0.728 1.00 86.75 161 GLN A CA 1
ATOM 1232 C C . GLN A 1 161 ? -17.885 4.851 -0.590 1.00 86.75 161 GLN A C 1
ATOM 1234 O O . GLN A 1 161 ? -18.677 4.388 -1.409 1.00 86.75 161 GLN A O 1
ATOM 1239 N N . GLY A 1 162 ? -17.414 4.133 0.435 1.00 86.44 162 GLY A N 1
ATOM 1240 C CA . GLY A 1 162 ? -17.704 2.706 0.629 1.00 86.44 162 GLY A CA 1
ATOM 1241 C C . GLY A 1 162 ? -16.918 1.761 -0.291 1.00 86.44 162 GLY A C 1
ATOM 1242 O O . GLY A 1 162 ? -17.054 0.550 -0.163 1.00 86.44 162 GLY A O 1
ATOM 1243 N N . ARG A 1 163 ? -16.084 2.302 -1.191 1.00 91.06 163 ARG A N 1
ATOM 1244 C CA . ARG A 1 163 ? -15.253 1.551 -2.157 1.00 91.06 163 ARG A CA 1
ATOM 1245 C C . ARG A 1 163 ? -13.756 1.810 -1.999 1.00 91.06 163 ARG A C 1
ATOM 1247 O O . ARG A 1 163 ? -12.929 1.153 -2.619 1.00 91.06 163 ARG A O 1
ATOM 1254 N N . SER A 1 164 ? -13.412 2.786 -1.170 1.00 91.69 164 SER A N 1
ATOM 1255 C CA . SER A 1 164 ? -12.052 3.218 -0.878 1.00 91.69 164 SER A CA 1
ATOM 1256 C C . SER A 1 164 ? -11.859 3.345 0.627 1.00 91.69 164 SER A C 1
ATOM 1258 O O . SER A 1 164 ? -12.826 3.458 1.384 1.00 91.69 164 SER A O 1
ATOM 1260 N N . ILE A 1 165 ? -10.600 3.341 1.062 1.00 94.19 165 ILE A N 1
ATOM 1261 C CA . ILE A 1 165 ? -10.242 3.571 2.462 1.00 94.19 165 ILE A CA 1
ATOM 1262 C C . ILE A 1 165 ? -10.445 5.058 2.749 1.00 94.19 165 ILE A C 1
ATOM 1264 O O . ILE A 1 165 ? -9.585 5.890 2.459 1.00 94.19 165 ILE A O 1
ATOM 1268 N N . GLY A 1 166 ? -11.607 5.410 3.283 1.00 92.81 166 GLY A N 1
ATOM 1269 C CA . GLY A 1 166 ? -11.941 6.798 3.543 1.00 92.81 166 GLY A CA 1
ATOM 1270 C C . GLY A 1 166 ? -13.299 7.001 4.194 1.00 92.81 166 GLY A C 1
ATOM 1271 O O . GLY A 1 166 ? -14.230 6.216 4.043 1.00 92.81 166 GLY A O 1
ATOM 1272 N N . THR A 1 167 ? -13.393 8.113 4.904 1.00 91.50 167 THR A N 1
ATOM 1273 C CA . THR A 1 167 ? -14.623 8.682 5.452 1.00 91.50 167 THR A CA 1
ATOM 1274 C C . THR A 1 167 ? -15.123 9.806 4.543 1.00 91.50 167 THR A C 1
ATOM 1276 O O . THR A 1 167 ? -14.489 10.155 3.550 1.00 91.50 167 THR A O 1
ATOM 1279 N N . THR A 1 168 ? -16.222 10.454 4.925 1.00 88.00 168 THR A N 1
ATOM 1280 C CA . THR A 1 168 ? -16.731 11.653 4.241 1.00 88.00 168 THR A CA 1
ATOM 1281 C C . THR A 1 168 ? -15.777 12.850 4.285 1.00 88.00 168 THR A C 1
ATOM 1283 O O . THR A 1 168 ? -15.929 13.764 3.482 1.00 88.00 168 THR A O 1
ATOM 1286 N N . LYS A 1 169 ? -14.807 12.872 5.214 1.00 89.69 169 LYS A N 1
ATOM 1287 C CA . LYS A 1 169 ? -13.903 14.017 5.435 1.00 89.69 169 LYS A CA 1
ATOM 1288 C C . LYS A 1 169 ? -12.446 13.742 5.070 1.00 89.69 169 LYS A C 1
ATOM 1290 O O . LYS A 1 169 ? -11.692 14.680 4.840 1.00 89.69 169 LYS A O 1
ATOM 1295 N N . LEU A 1 170 ? -12.036 12.477 5.064 1.00 92.19 170 LEU A N 1
ATOM 1296 C CA . LEU A 1 170 ? -10.645 12.076 4.873 1.00 92.19 170 LEU A CA 1
ATOM 1297 C C . LEU A 1 170 ? -10.589 10.764 4.105 1.00 92.19 170 LEU A C 1
ATOM 1299 O O . LEU A 1 170 ? -11.250 9.806 4.500 1.00 92.19 170 LEU A O 1
ATOM 1303 N N . ARG A 1 171 ? -9.759 10.703 3.064 1.00 92.44 171 ARG A N 1
ATOM 1304 C CA . ARG A 1 171 ? -9.557 9.509 2.242 1.00 92.44 171 ARG A CA 1
ATOM 1305 C C . ARG A 1 171 ? -8.073 9.229 2.072 1.00 92.44 171 ARG A C 1
ATOM 1307 O O . ARG A 1 171 ? -7.293 10.152 1.850 1.00 92.44 171 ARG A O 1
ATOM 1314 N N . LEU A 1 172 ? -7.702 7.956 2.150 1.00 93.56 172 LEU A N 1
ATOM 1315 C CA . LEU A 1 172 ? -6.379 7.501 1.765 1.00 93.56 172 LEU A CA 1
ATOM 1316 C C . LEU A 1 172 ? -6.267 7.541 0.243 1.00 93.56 172 LEU A C 1
ATOM 1318 O O . LEU A 1 172 ? -7.053 6.929 -0.478 1.00 93.56 172 LEU A O 1
ATOM 1322 N N . VAL A 1 173 ? -5.283 8.296 -0.217 1.00 91.88 173 VAL A N 1
ATOM 1323 C CA . VAL A 1 173 ? -5.064 8.577 -1.630 1.00 91.88 173 VAL A CA 1
ATOM 1324 C C . VAL A 1 173 ? -4.051 7.601 -2.221 1.00 91.88 173 VAL A C 1
ATOM 1326 O O . VAL A 1 173 ? -4.325 6.930 -3.211 1.00 91.88 173 VAL A O 1
ATOM 1329 N N . GLU A 1 174 ? -2.898 7.494 -1.568 1.00 94.12 174 GLU A N 1
ATOM 1330 C CA . GLU A 1 174 ? -1.846 6.555 -1.915 1.00 94.12 174 GLU A CA 1
ATOM 1331 C C . GLU A 1 174 ? -1.098 6.162 -0.641 1.00 94.12 174 GLU A C 1
ATOM 1333 O O . GLU A 1 174 ? -0.867 6.987 0.246 1.00 94.12 174 GLU A O 1
ATOM 1338 N N . PHE A 1 175 ? -0.703 4.898 -0.556 1.00 95.94 175 PHE A N 1
ATOM 1339 C CA . PHE A 1 175 ? 0.231 4.414 0.448 1.00 95.94 175 PHE A CA 1
ATOM 1340 C C . PHE A 1 175 ? 1.234 3.493 -0.231 1.00 95.94 175 PHE A C 1
ATOM 1342 O O . PHE A 1 175 ? 0.851 2.544 -0.907 1.00 95.94 175 PHE A O 1
ATOM 1349 N N . SER A 1 176 ? 2.527 3.736 -0.055 1.00 96.12 176 SER A N 1
ATOM 1350 C CA . SER A 1 176 ? 3.553 2.811 -0.527 1.00 96.12 176 SER A CA 1
ATOM 1351 C C . SER A 1 176 ? 4.667 2.670 0.497 1.00 96.12 176 SER A C 1
ATOM 1353 O O . SER A 1 176 ? 5.092 3.646 1.110 1.00 96.12 176 SER A O 1
ATOM 1355 N N . ALA A 1 177 ? 5.152 1.442 0.665 1.00 96.75 177 ALA A N 1
ATOM 1356 C CA . ALA A 1 177 ? 6.405 1.176 1.357 1.00 96.75 177 ALA A CA 1
ATOM 1357 C C . ALA A 1 177 ? 7.357 0.524 0.361 1.00 96.75 177 ALA A C 1
ATOM 1359 O O . ALA A 1 177 ? 7.006 -0.455 -0.302 1.00 96.75 177 ALA A O 1
ATOM 1360 N N . PHE A 1 178 ? 8.549 1.090 0.221 1.00 95.50 178 PHE A N 1
ATOM 1361 C CA . PHE A 1 178 ? 9.454 0.729 -0.856 1.00 95.50 178 PHE A CA 1
ATOM 1362 C C . PHE A 1 178 ? 10.914 0.840 -0.441 1.00 95.50 178 PHE A C 1
ATOM 1364 O O . PHE A 1 178 ? 11.264 1.603 0.455 1.00 95.50 178 PHE A O 1
ATOM 1371 N N . LEU A 1 179 ? 11.763 0.072 -1.118 1.00 93.81 179 LEU A N 1
ATOM 1372 C CA . LEU A 1 179 ? 13.207 0.226 -1.084 1.00 93.81 179 LEU A CA 1
ATOM 1373 C C . LEU A 1 179 ? 13.653 0.883 -2.380 1.00 93.81 179 LEU A C 1
ATOM 1375 O O . LEU A 1 179 ? 13.419 0.368 -3.474 1.00 93.81 179 LEU A O 1
ATOM 1379 N N . GLU A 1 180 ? 14.339 2.000 -2.236 1.00 91.50 180 GLU A N 1
ATOM 1380 C CA . GLU A 1 180 ? 14.990 2.677 -3.337 1.00 91.50 180 GLU A CA 1
ATOM 1381 C C . GLU A 1 180 ? 16.482 2.339 -3.330 1.00 91.50 180 GLU A C 1
ATOM 1383 O O . GLU A 1 180 ? 17.158 2.449 -2.308 1.00 91.50 180 GLU A O 1
ATOM 1388 N N . GLN A 1 181 ? 16.996 1.887 -4.470 1.00 85.62 181 GLN A N 1
ATOM 1389 C CA . GLN A 1 181 ? 18.417 1.664 -4.685 1.00 85.62 181 GLN A CA 1
ATOM 1390 C C . GLN A 1 181 ? 18.854 2.439 -5.923 1.00 85.62 181 GLN A C 1
ATOM 1392 O O . GLN A 1 181 ? 18.635 2.018 -7.064 1.00 85.62 181 GLN A O 1
ATOM 1397 N N . GLN A 1 182 ? 19.521 3.561 -5.680 1.00 77.38 182 GLN A N 1
ATOM 1398 C CA . GLN A 1 182 ? 20.230 4.297 -6.711 1.00 77.38 182 GLN A CA 1
ATOM 1399 C C . GLN A 1 182 ? 21.602 3.647 -6.891 1.00 77.38 182 GLN A C 1
ATOM 1401 O O . GLN A 1 182 ? 22.462 3.733 -6.015 1.00 77.38 182 GLN A O 1
ATOM 1406 N N . ARG A 1 183 ? 21.766 2.890 -7.982 1.00 68.88 183 ARG A N 1
ATOM 1407 C CA . ARG A 1 183 ? 23.024 2.183 -8.269 1.00 68.88 183 ARG A CA 1
ATOM 1408 C C . ARG A 1 183 ? 23.956 3.037 -9.133 1.00 68.88 183 ARG A C 1
ATOM 1410 O O . ARG A 1 183 ? 25.155 3.017 -8.897 1.00 68.88 183 ARG A O 1
ATOM 1417 N N . ASP A 1 184 ? 23.380 3.830 -10.040 1.00 76.81 184 ASP A N 1
ATOM 1418 C CA . ASP A 1 184 ? 24.056 4.808 -10.899 1.00 76.81 184 ASP A CA 1
ATOM 1419 C C . ASP A 1 184 ? 23.164 6.066 -11.033 1.00 76.81 184 ASP A C 1
ATOM 1421 O O . ASP A 1 184 ? 21.950 5.951 -10.831 1.00 76.81 184 ASP A O 1
ATOM 1425 N N . PRO A 1 185 ? 23.696 7.247 -11.416 1.00 71.44 185 PRO A N 1
ATOM 1426 C CA . PRO A 1 185 ? 22.897 8.465 -11.624 1.00 71.44 185 PRO A CA 1
ATOM 1427 C C . PRO A 1 185 ? 21.745 8.287 -12.628 1.00 71.44 185 PRO A C 1
ATOM 1429 O O . PRO A 1 185 ? 20.707 8.926 -12.495 1.00 71.44 185 PRO A O 1
ATOM 1432 N N . GLU A 1 186 ? 21.911 7.376 -13.591 1.00 73.94 186 GLU A N 1
ATOM 1433 C CA . GLU A 1 186 ? 20.913 7.033 -14.614 1.00 73.94 186 GLU A CA 1
ATOM 1434 C C . GLU A 1 186 ? 20.056 5.802 -14.251 1.00 73.94 186 GLU A C 1
ATOM 1436 O O . GLU A 1 186 ? 19.095 5.494 -14.951 1.00 73.94 186 GLU A O 1
ATOM 1441 N N . SER A 1 187 ? 20.382 5.069 -13.175 1.00 71.94 187 SER A N 1
ATOM 1442 C CA . SER A 1 187 ? 19.669 3.845 -12.771 1.00 71.94 187 SER A CA 1
ATOM 1443 C C . SER A 1 187 ? 19.025 3.981 -11.396 1.00 71.94 187 SER A C 1
ATOM 1445 O O . SER A 1 187 ? 19.619 3.672 -10.357 1.00 71.94 187 SER A O 1
ATOM 1447 N N . TYR A 1 188 ? 17.750 4.360 -11.428 1.00 79.12 188 TYR A N 1
ATOM 1448 C CA . TYR A 1 188 ? 16.847 4.389 -10.287 1.00 79.12 188 TYR A CA 1
ATOM 1449 C C . TYR A 1 188 ? 16.068 3.070 -10.199 1.00 79.12 188 TYR A C 1
ATOM 1451 O O . TYR A 1 188 ? 15.309 2.726 -11.104 1.00 79.12 188 TYR A O 1
ATOM 1459 N N . ASN A 1 189 ? 16.261 2.304 -9.121 1.00 85.25 189 ASN A N 1
ATOM 1460 C CA . ASN A 1 189 ? 15.505 1.074 -8.882 1.00 85.25 189 ASN A CA 1
ATOM 1461 C C . ASN A 1 189 ? 14.630 1.257 -7.642 1.00 85.25 189 ASN A C 1
ATOM 1463 O O . ASN A 1 189 ? 15.154 1.364 -6.536 1.00 85.25 189 ASN A O 1
ATOM 1467 N N . LYS A 1 190 ? 13.307 1.244 -7.820 1.00 91.69 190 LYS A N 1
ATOM 1468 C CA . LYS A 1 190 ? 12.331 1.288 -6.726 1.00 91.69 190 LYS A CA 1
ATOM 1469 C C . LYS A 1 190 ? 11.621 -0.054 -6.629 1.00 91.69 190 LYS A C 1
ATOM 1471 O O . LYS A 1 190 ? 10.900 -0.450 -7.540 1.00 91.69 190 LYS A O 1
ATOM 1476 N N . HIS A 1 191 ? 11.838 -0.759 -5.527 1.00 92.94 191 HIS A N 1
ATOM 1477 C CA . HIS A 1 191 ? 11.134 -1.992 -5.207 1.00 92.94 191 HIS A CA 1
ATOM 1478 C C . HIS A 1 191 ? 10.009 -1.688 -4.221 1.00 92.94 191 HIS A C 1
ATOM 1480 O O . HIS A 1 191 ? 10.275 -1.259 -3.102 1.00 92.94 191 HIS A O 1
ATOM 1486 N N . LEU A 1 192 ? 8.759 -1.890 -4.633 1.00 95.12 192 LEU A N 1
ATOM 1487 C CA . LEU A 1 192 ? 7.590 -1.714 -3.772 1.00 95.12 192 LEU A CA 1
ATOM 1488 C C . LEU A 1 192 ? 7.361 -3.004 -2.977 1.00 95.12 192 LEU A C 1
ATOM 1490 O O . LEU A 1 192 ? 7.146 -4.053 -3.577 1.00 95.12 192 LEU A O 1
ATOM 1494 N N . PHE A 1 193 ? 7.392 -2.922 -1.646 1.00 96.88 193 PHE A N 1
ATOM 1495 C CA . PHE A 1 193 ? 6.974 -4.026 -0.778 1.00 96.88 193 PHE A CA 1
ATOM 1496 C C . PHE A 1 193 ? 5.454 -4.080 -0.675 1.00 96.88 193 PHE A C 1
ATOM 1498 O O . PHE A 1 193 ? 4.862 -5.144 -0.774 1.00 96.88 193 PHE A O 1
ATOM 1505 N N . VAL A 1 194 ? 4.826 -2.916 -0.498 1.00 97.25 194 VAL A N 1
ATOM 1506 C CA . VAL A 1 194 ? 3.371 -2.764 -0.512 1.00 97.25 194 VAL A CA 1
ATOM 1507 C C . VAL A 1 194 ? 3.000 -1.473 -1.224 1.00 97.25 194 VAL A C 1
ATOM 1509 O O . VAL A 1 194 ? 3.723 -0.474 -1.141 1.00 97.25 194 VAL A O 1
ATOM 1512 N N . HIS A 1 195 ? 1.869 -1.492 -1.922 1.00 95.06 195 HIS A N 1
ATOM 1513 C CA . HIS A 1 195 ? 1.335 -0.328 -2.611 1.00 95.06 195 HIS A CA 1
ATOM 1514 C C . HIS A 1 195 ? -0.194 -0.367 -2.620 1.00 95.06 195 HIS A C 1
ATOM 1516 O O . HIS A 1 195 ? -0.798 -1.318 -3.108 1.00 95.06 195 HIS A O 1
ATOM 1522 N N . ILE A 1 196 ? -0.804 0.681 -2.078 1.00 94.19 196 ILE A N 1
ATOM 1523 C CA . ILE A 1 196 ? -2.201 1.054 -2.273 1.00 94.19 196 ILE A CA 1
ATOM 1524 C C . ILE A 1 196 ? -2.160 2.256 -3.207 1.00 94.19 196 ILE A C 1
ATOM 1526 O O . ILE A 1 196 ? -1.722 3.336 -2.808 1.00 94.19 196 ILE A O 1
ATOM 1530 N N . GLY A 1 197 ? -2.539 2.036 -4.460 1.00 85.94 197 GLY A N 1
ATOM 1531 C CA . GLY A 1 197 ? -2.501 3.063 -5.490 1.00 85.94 197 GLY A CA 1
ATOM 1532 C C . GLY A 1 197 ? -3.757 3.923 -5.530 1.00 85.94 197 GLY A C 1
ATOM 1533 O O . GLY A 1 197 ? -4.793 3.596 -4.947 1.00 85.94 197 GLY A O 1
ATOM 1534 N N . HIS A 1 198 ? -3.666 4.993 -6.312 1.00 76.06 198 HIS A N 1
ATOM 1535 C CA . HIS A 1 198 ? -4.828 5.737 -6.771 1.00 76.06 198 HIS A CA 1
ATOM 1536 C C . HIS A 1 198 ? -5.688 4.849 -7.678 1.00 76.06 198 HIS A C 1
ATOM 1538 O O . HIS A 1 198 ? -5.347 4.621 -8.838 1.00 76.06 198 HIS A O 1
ATOM 1544 N N . ALA A 1 199 ? -6.815 4.368 -7.162 1.00 74.50 199 ALA A N 1
ATOM 1545 C CA . ALA A 1 199 ? -7.850 3.765 -7.988 1.00 74.50 199 ALA A CA 1
ATOM 1546 C C . ALA A 1 199 ? -8.889 4.826 -8.379 1.00 74.50 199 ALA A C 1
ATOM 1548 O O . ALA A 1 199 ? -9.391 5.579 -7.535 1.00 74.50 199 ALA A O 1
ATOM 1549 N N . ASN A 1 200 ? -9.224 4.871 -9.669 1.00 77.62 200 ASN A N 1
ATOM 1550 C CA . ASN A 1 200 ? -10.390 5.599 -10.156 1.00 77.62 200 ASN A CA 1
ATOM 1551 C C . ASN A 1 200 ? -11.631 4.778 -9.801 1.00 77.62 200 ASN A C 1
ATOM 1553 O O . ASN A 1 200 ? -12.051 3.928 -10.578 1.00 77.62 200 ASN A O 1
ATOM 1557 N N . HIS A 1 201 ? -12.173 4.999 -8.604 1.00 81.69 201 HIS A N 1
ATOM 1558 C CA . HIS A 1 201 ? -13.364 4.290 -8.149 1.00 81.69 201 HIS A CA 1
ATOM 1559 C C . HIS A 1 201 ? -14.591 4.712 -8.959 1.00 81.69 201 HIS A C 1
ATOM 1561 O O . HIS A 1 201 ? -14.918 5.899 -9.030 1.00 81.69 201 HIS A O 1
ATOM 1567 N N . SER A 1 202 ? -15.284 3.732 -9.522 1.00 82.56 202 SER A N 1
ATOM 1568 C CA . SER A 1 202 ? -16.551 3.884 -10.231 1.00 82.56 202 SER A CA 1
ATOM 1569 C C . SER A 1 202 ? -17.716 3.383 -9.374 1.00 82.56 202 SER A C 1
ATOM 1571 O O . SER A 1 202 ? -17.551 2.533 -8.501 1.00 82.56 202 SER A O 1
ATOM 1573 N N . TYR A 1 203 ? -18.935 3.859 -9.644 1.00 84.88 203 TYR A N 1
ATOM 1574 C CA . TYR A 1 203 ? -20.146 3.346 -8.987 1.00 84.88 203 TYR A CA 1
ATOM 1575 C C . TYR A 1 203 ? -20.408 1.862 -9.285 1.00 84.88 203 TYR A C 1
ATOM 1577 O O . TYR A 1 203 ? -21.085 1.198 -8.498 1.00 84.88 203 TYR A O 1
ATOM 1585 N N . SER A 1 204 ? -19.855 1.352 -10.390 1.00 86.88 204 SER A N 1
ATOM 1586 C CA . SER A 1 204 ? -19.896 -0.061 -10.776 1.00 86.88 204 SER A CA 1
ATOM 1587 C C . SER A 1 204 ? -18.976 -0.953 -9.943 1.00 86.88 204 SER A C 1
ATOM 1589 O O . SER A 1 204 ? -19.147 -2.169 -9.965 1.00 86.88 204 SER A O 1
ATOM 1591 N N . ASP A 1 205 ? -17.998 -0.378 -9.239 1.00 86.31 205 ASP A N 1
ATOM 1592 C CA . ASP A 1 205 ? -17.068 -1.166 -8.437 1.00 86.31 205 ASP A CA 1
ATOM 1593 C C . ASP A 1 205 ? -17.788 -1.729 -7.200 1.00 86.31 205 ASP A C 1
ATOM 1595 O O . ASP A 1 205 ? -18.680 -1.070 -6.642 1.00 86.31 205 ASP A O 1
ATOM 1599 N N . PRO A 1 206 ? -17.418 -2.937 -6.743 1.00 89.25 206 PRO A N 1
ATOM 1600 C CA . PRO A 1 206 ? -17.995 -3.515 -5.540 1.00 89.25 206 PRO A CA 1
ATOM 1601 C C . PRO A 1 206 ? -17.667 -2.664 -4.307 1.00 89.25 206 PRO A C 1
ATOM 1603 O O . PRO A 1 206 ? -16.617 -2.020 -4.219 1.00 89.25 206 PRO A O 1
ATOM 1606 N N . LEU A 1 207 ? -18.580 -2.669 -3.335 1.00 91.19 207 LEU A N 1
ATOM 1607 C CA . LEU A 1 207 ? -18.313 -2.104 -2.014 1.00 91.19 207 LEU A CA 1
ATOM 1608 C C . LEU A 1 207 ? -17.249 -2.935 -1.291 1.00 91.19 207 LEU A C 1
ATOM 1610 O O . LEU A 1 207 ? -17.091 -4.128 -1.552 1.00 91.19 207 LEU A O 1
ATOM 1614 N N . LEU A 1 208 ? -16.539 -2.298 -0.361 1.00 93.56 208 LEU A N 1
ATOM 1615 C CA . LEU A 1 208 ? -15.582 -2.990 0.493 1.00 93.56 208 LEU A CA 1
ATOM 1616 C C . LEU A 1 208 ? -16.292 -4.047 1.343 1.00 93.56 208 LEU A C 1
ATOM 1618 O O . LEU A 1 208 ? -17.343 -3.793 1.934 1.00 93.56 208 LEU A O 1
ATOM 1622 N N . GLU A 1 209 ? -15.678 -5.221 1.432 1.00 95.75 209 GLU A N 1
ATOM 1623 C CA . GLU A 1 209 ? -16.137 -6.284 2.314 1.00 95.75 209 GLU A CA 1
ATOM 1624 C C . GLU A 1 209 ? -16.008 -5.866 3.783 1.00 95.75 209 GLU A C 1
ATOM 1626 O O . GLU A 1 209 ? -15.084 -5.149 4.180 1.00 95.75 209 GLU A O 1
ATOM 1631 N N . SER A 1 210 ? -16.938 -6.343 4.608 1.00 94.50 210 SER A N 1
ATOM 1632 C CA . SER A 1 210 ? -16.915 -6.101 6.049 1.00 94.50 210 SER A CA 1
ATOM 1633 C C . SER A 1 210 ? -16.288 -7.278 6.787 1.00 94.50 210 SER A C 1
ATOM 1635 O O . SER A 1 210 ? -16.553 -8.436 6.467 1.00 94.50 210 SER A O 1
ATOM 1637 N N . VAL A 1 211 ? -15.480 -6.976 7.801 1.00 96.44 211 VAL A N 1
ATOM 1638 C CA . VAL A 1 211 ? -14.871 -7.966 8.693 1.00 96.44 211 VAL A CA 1
ATOM 1639 C C . VAL A 1 211 ? -15.288 -7.640 10.118 1.00 96.44 211 VAL A C 1
ATOM 1641 O O . VAL A 1 211 ? -15.195 -6.489 10.549 1.00 96.44 211 VAL A O 1
ATOM 1644 N N . ASP A 1 212 ? -15.739 -8.649 10.860 1.00 96.81 212 ASP A N 1
ATOM 1645 C CA . ASP A 1 212 ? -16.050 -8.482 12.277 1.00 96.81 212 ASP A CA 1
ATOM 1646 C C . ASP A 1 212 ? -14.765 -8.184 13.058 1.00 96.81 212 ASP A C 1
ATOM 1648 O O . ASP A 1 212 ? -13.865 -9.019 13.162 1.00 96.81 212 ASP A O 1
ATOM 1652 N N . ILE A 1 213 ? -14.698 -6.988 13.644 1.00 96.19 213 ILE A N 1
ATOM 1653 C CA . ILE A 1 213 ? -13.534 -6.502 14.388 1.00 96.19 213 ILE A CA 1
ATOM 1654 C C . ILE A 1 213 ? -13.137 -7.425 15.553 1.00 96.19 213 ILE A C 1
ATOM 1656 O O . ILE A 1 213 ? -11.966 -7.482 15.931 1.00 96.19 213 ILE A O 1
ATOM 1660 N N . ARG A 1 214 ? -14.078 -8.210 16.095 1.00 95.94 214 ARG A N 1
ATOM 1661 C CA . ARG A 1 214 ? -13.797 -9.180 17.165 1.00 95.94 214 ARG A CA 1
ATOM 1662 C C . ARG A 1 214 ? -12.818 -10.269 16.728 1.00 95.94 214 ARG A C 1
ATOM 1664 O O . ARG A 1 214 ? -12.103 -10.795 17.573 1.00 95.94 214 ARG A O 1
ATOM 1671 N N . GLN A 1 215 ? -12.749 -10.572 15.429 1.00 97.12 215 GLN A N 1
ATOM 1672 C CA . GLN A 1 215 ? -11.851 -11.590 14.870 1.00 97.12 215 GLN A CA 1
ATOM 1673 C C . GLN A 1 215 ? -10.377 -11.170 14.878 1.00 97.12 215 GLN A C 1
ATOM 1675 O O . GLN A 1 215 ? -9.503 -12.016 14.702 1.00 97.12 215 GLN A O 1
ATOM 1680 N N . ILE A 1 216 ? -10.098 -9.874 15.050 1.00 96.94 216 ILE A N 1
ATOM 1681 C CA . ILE A 1 216 ? -8.741 -9.327 14.969 1.00 96.94 216 ILE A CA 1
ATOM 1682 C C . ILE A 1 216 ? -8.252 -8.710 16.278 1.00 96.94 216 ILE A C 1
ATOM 1684 O O . ILE A 1 216 ? -7.102 -8.287 16.330 1.00 96.94 216 ILE A O 1
ATOM 1688 N N . TYR A 1 217 ? -9.069 -8.644 17.336 1.00 95.38 217 TYR A N 1
ATOM 1689 C CA . TYR A 1 217 ? -8.657 -8.003 18.593 1.00 95.38 217 TYR A CA 1
ATOM 1690 C C . TYR A 1 217 ? -7.359 -8.578 19.166 1.00 95.38 217 TYR A C 1
ATOM 1692 O O . TYR A 1 217 ? -6.508 -7.803 19.591 1.00 95.38 217 TYR A O 1
ATOM 1700 N N . ASP A 1 218 ? -7.157 -9.891 19.061 1.00 96.19 218 ASP A N 1
ATOM 1701 C CA . ASP A 1 218 ? -5.957 -10.577 19.548 1.00 96.19 218 ASP A CA 1
ATOM 1702 C C . ASP A 1 218 ? -4.675 -10.234 18.755 1.00 96.19 218 ASP A C 1
ATOM 1704 O O . ASP A 1 218 ? -3.566 -10.538 19.195 1.00 96.19 218 ASP A O 1
ATOM 1708 N N . LYS A 1 219 ? -4.804 -9.599 17.580 1.00 96.94 219 LYS A N 1
ATOM 1709 C CA . LYS A 1 219 ? -3.681 -9.160 16.731 1.00 96.94 219 LYS A CA 1
ATOM 1710 C C . LYS A 1 219 ? -3.256 -7.714 16.980 1.00 96.94 219 LYS A C 1
ATOM 1712 O O . LYS A 1 219 ? -2.206 -7.307 16.483 1.00 96.94 219 LYS A O 1
ATOM 1717 N N . PHE A 1 220 ? -4.044 -6.936 17.721 1.00 96.81 220 PHE A N 1
ATOM 1718 C CA . PHE A 1 220 ? -3.803 -5.511 17.953 1.00 96.81 220 PHE A CA 1
ATOM 1719 C C . PHE A 1 220 ? -3.687 -5.196 19.453 1.00 96.81 220 PHE A C 1
ATOM 1721 O O . PHE A 1 220 ? -4.094 -5.992 20.293 1.00 96.81 220 PHE A O 1
ATOM 1728 N N . PRO A 1 221 ? -3.12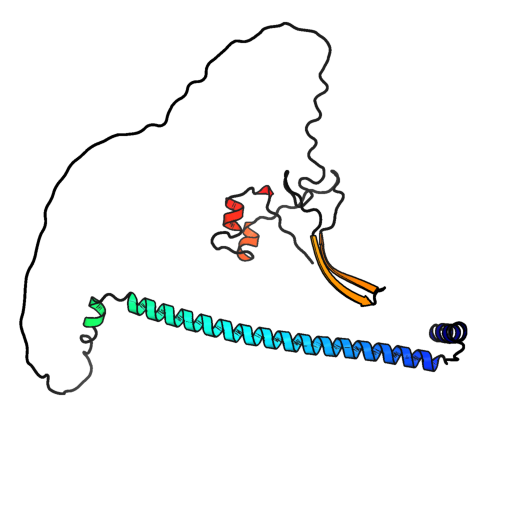0 -4.038 19.839 1.00 96.31 221 PRO A N 1
ATOM 1729 C CA . PRO A 1 221 ? -3.013 -3.669 21.248 1.00 96.31 221 PRO A CA 1
ATOM 1730 C C . PRO A 1 221 ? -4.377 -3.625 21.958 1.00 96.31 221 PRO A C 1
ATOM 1732 O O . PRO A 1 221 ? -5.299 -2.953 21.494 1.00 96.31 221 PRO A O 1
ATOM 1735 N N . GLU A 1 222 ? -4.471 -4.286 23.117 1.00 91.19 222 GLU A N 1
ATOM 1736 C CA . GLU A 1 222 ? -5.696 -4.365 23.941 1.00 91.19 222 GLU A CA 1
ATOM 1737 C C . GLU A 1 222 ? -5.691 -3.441 25.168 1.00 91.19 222 GLU A C 1
ATOM 1739 O O . GLU A 1 222 ? -6.704 -3.281 25.847 1.00 91.19 222 GLU A O 1
ATOM 1744 N N . LYS A 1 223 ? -4.540 -2.837 25.483 1.00 89.75 223 LYS A N 1
ATOM 1745 C CA . LYS A 1 223 ? -4.405 -1.916 26.622 1.00 89.75 223 LYS A CA 1
ATOM 1746 C C . LYS A 1 223 ? -5.183 -0.620 26.372 1.00 89.75 223 LYS A C 1
ATOM 1748 O O . LYS A 1 223 ? -5.715 -0.400 25.289 1.00 89.75 223 LYS A O 1
ATOM 1753 N N . LYS A 1 224 ? -5.205 0.266 27.372 1.00 91.19 224 LYS A N 1
ATOM 1754 C CA . LYS A 1 224 ? -5.777 1.614 27.245 1.00 91.19 224 LYS A CA 1
ATOM 1755 C C . LYS A 1 224 ? -5.253 2.310 25.979 1.00 91.19 224 LYS A C 1
ATOM 1757 O O . LYS A 1 224 ? -4.044 2.366 25.765 1.00 91.19 224 LYS A O 1
ATOM 1762 N N . GLY A 1 225 ? -6.166 2.813 25.153 1.00 92.06 225 GLY A N 1
ATOM 1763 C CA . GLY A 1 225 ? -5.901 3.368 23.822 1.00 92.06 225 GLY A CA 1
ATOM 1764 C C . GLY A 1 225 ? -5.804 2.332 22.694 1.00 92.06 225 GLY A C 1
ATOM 1765 O O . GLY A 1 225 ? -5.441 2.688 21.578 1.00 92.06 225 GLY A O 1
ATOM 1766 N N . GLY A 1 226 ? -6.098 1.063 22.970 1.00 94.81 226 GLY A N 1
ATOM 1767 C CA . GLY A 1 226 ? -6.052 -0.039 22.014 1.00 94.81 226 GLY A CA 1
ATOM 1768 C C . GLY A 1 226 ? -7.222 -0.067 21.028 1.00 94.81 226 GLY A C 1
ATOM 1769 O O . GLY A 1 226 ? -8.165 0.720 21.129 1.00 94.81 226 GLY A O 1
ATOM 1770 N N . LEU A 1 227 ? -7.192 -1.022 20.091 1.00 96.38 227 LEU A N 1
ATOM 1771 C CA . LEU A 1 227 ? -8.159 -1.100 18.985 1.00 96.38 227 LEU A CA 1
ATOM 1772 C C . LEU A 1 227 ? -9.613 -1.167 19.480 1.00 96.38 227 LEU A C 1
ATOM 1774 O O . LEU A 1 227 ? -10.473 -0.460 18.959 1.00 96.38 227 LEU A O 1
ATOM 1778 N N . LYS A 1 228 ? -9.882 -1.975 20.513 1.00 95.81 228 LYS A N 1
ATOM 1779 C CA . LYS A 1 228 ? -11.222 -2.118 21.104 1.00 95.81 228 LYS A CA 1
ATOM 1780 C C . LYS A 1 228 ? -11.744 -0.803 21.692 1.00 95.81 228 LYS A C 1
ATOM 1782 O O . LYS A 1 228 ? -12.902 -0.460 21.474 1.00 95.81 228 LYS A O 1
ATOM 1787 N N . GLU A 1 229 ? -10.899 -0.059 22.411 1.00 96.06 229 GLU A N 1
ATOM 1788 C CA . GLU A 1 229 ? -11.278 1.234 22.995 1.00 96.06 229 GLU A CA 1
ATOM 1789 C C . GLU A 1 229 ? -11.492 2.292 21.905 1.00 96.06 229 GLU A C 1
ATOM 1791 O O . GLU A 1 229 ? -12.481 3.020 21.946 1.00 96.06 229 GLU A O 1
ATOM 1796 N N . LEU A 1 230 ? -10.601 2.356 20.911 1.00 96.38 230 LEU A N 1
ATOM 1797 C CA . LEU A 1 230 ? -10.711 3.301 19.798 1.00 96.38 230 LEU A CA 1
ATOM 1798 C C . LEU A 1 230 ? -11.975 3.055 18.972 1.00 96.38 230 LEU A C 1
ATOM 1800 O O . LEU A 1 230 ? -12.709 3.996 18.684 1.00 96.38 230 LEU A O 1
ATOM 1804 N N . PHE A 1 231 ? -12.264 1.797 18.637 1.00 96.12 231 PHE A N 1
ATOM 1805 C CA . PHE A 1 231 ? -13.465 1.450 17.884 1.00 96.12 231 PHE A CA 1
ATOM 1806 C C . PHE A 1 231 ? -14.746 1.745 18.671 1.00 96.12 231 PHE A C 1
ATOM 1808 O O . PHE A 1 231 ? -15.710 2.256 18.105 1.00 96.12 231 PHE A O 1
ATOM 1815 N N . GLY A 1 232 ? -14.744 1.481 19.985 1.00 95.44 232 GLY A N 1
ATOM 1816 C CA . GLY A 1 232 ? -15.861 1.813 20.870 1.00 95.44 232 GLY A CA 1
ATOM 1817 C C . GLY A 1 232 ? -16.121 3.319 20.988 1.00 95.44 232 GLY A C 1
ATOM 1818 O O . GLY A 1 232 ? -17.276 3.725 21.062 1.00 95.44 232 GLY A O 1
ATOM 1819 N N . LYS A 1 233 ? -15.067 4.151 20.959 1.00 96.38 233 LYS A N 1
ATOM 1820 C CA . LYS A 1 233 ? -15.189 5.621 20.916 1.00 96.38 233 LYS A CA 1
ATOM 1821 C C . LYS A 1 233 ? -15.679 6.131 19.559 1.00 96.38 233 LYS A C 1
ATOM 1823 O O . LYS A 1 233 ? -16.409 7.117 19.508 1.00 96.38 233 LYS A O 1
ATOM 1828 N N . GLY A 1 234 ? -15.293 5.455 18.478 1.00 93.62 234 GLY A N 1
ATOM 1829 C CA . GLY A 1 234 ? -15.685 5.798 17.117 1.00 93.62 234 GLY A CA 1
ATOM 1830 C C . GLY A 1 234 ? -14.965 7.033 16.549 1.00 93.62 234 GLY A C 1
ATOM 1831 O O . GLY A 1 234 ? -14.059 7.582 17.179 1.00 93.62 234 GLY A O 1
ATOM 1832 N N . PRO A 1 235 ? -15.350 7.469 15.335 1.00 95.19 235 PRO A N 1
ATOM 1833 C CA . PRO A 1 235 ? -16.449 6.940 14.522 1.00 95.19 235 PRO A CA 1
ATOM 1834 C C . PRO A 1 235 ? -16.105 5.592 13.857 1.00 95.19 235 PRO A C 1
ATOM 1836 O O . PRO A 1 235 ? -15.004 5.399 13.352 1.00 95.19 235 PRO A O 1
ATOM 1839 N N . GLN A 1 236 ? -17.051 4.646 13.843 1.00 93.62 236 GLN A N 1
ATOM 1840 C CA . GLN A 1 236 ? -16.802 3.265 13.383 1.00 93.62 236 GLN A CA 1
ATOM 1841 C C . GLN A 1 236 ? -16.494 3.170 11.880 1.00 93.62 236 GLN A C 1
ATOM 1843 O O . GLN A 1 236 ? -15.706 2.326 11.464 1.00 93.62 236 GLN A O 1
ATOM 1848 N N . ASN A 1 237 ? -17.045 4.075 11.067 1.00 92.94 237 ASN A N 1
ATOM 1849 C CA . ASN A 1 237 ? -16.792 4.143 9.623 1.00 92.94 237 ASN A CA 1
ATOM 1850 C C . ASN A 1 237 ? -15.382 4.649 9.254 1.00 92.94 237 ASN A C 1
ATOM 1852 O O . ASN A 1 237 ? -15.079 4.780 8.071 1.00 92.94 237 ASN A O 1
ATOM 1856 N N . ALA A 1 238 ? -14.537 4.961 10.242 1.00 95.19 238 ALA A N 1
ATOM 1857 C CA . ALA A 1 238 ? -13.133 5.316 10.043 1.00 95.19 238 ALA A CA 1
ATOM 1858 C C . ALA A 1 238 ? -12.171 4.124 10.210 1.00 95.19 238 ALA A C 1
ATOM 1860 O O . ALA A 1 238 ? -10.958 4.305 10.103 1.00 95.19 238 ALA A O 1
ATOM 1861 N N . PHE A 1 239 ? -12.681 2.919 10.480 1.00 96.81 239 PHE A N 1
ATOM 1862 C CA . PHE A 1 239 ? -11.866 1.727 10.702 1.00 96.81 239 PHE A CA 1
ATOM 1863 C C . PHE A 1 239 ? -11.869 0.824 9.470 1.00 96.81 239 PHE A C 1
ATOM 1865 O O . PHE A 1 239 ? -12.921 0.423 8.982 1.00 96.81 239 PHE A O 1
ATOM 1872 N N . PHE A 1 240 ? -10.671 0.479 8.999 1.00 96.69 240 PHE A N 1
ATOM 1873 C CA . PHE A 1 240 ? -10.450 -0.366 7.828 1.00 96.69 240 PHE A CA 1
ATOM 1874 C C . PHE A 1 240 ? -9.388 -1.418 8.151 1.00 96.69 240 PHE A C 1
ATOM 1876 O O . PHE A 1 240 ? -8.419 -1.130 8.857 1.00 96.69 240 PHE A O 1
ATOM 1883 N N . LEU A 1 241 ? -9.551 -2.626 7.612 1.00 96.94 241 LEU A N 1
ATOM 1884 C CA . LEU A 1 241 ? -8.550 -3.688 7.674 1.00 96.94 241 LEU A CA 1
ATOM 1885 C C . LEU A 1 241 ? -7.972 -3.899 6.276 1.00 96.94 241 LEU A C 1
ATOM 1887 O O . LEU A 1 241 ? -8.709 -4.187 5.338 1.00 96.94 241 LEU A O 1
ATOM 1891 N N . VAL A 1 242 ? -6.652 -3.775 6.141 1.00 96.56 242 VAL A N 1
ATOM 1892 C CA . VAL A 1 242 ? -5.948 -4.014 4.876 1.00 96.56 242 VAL A CA 1
ATOM 1893 C C . VAL A 1 242 ? -5.097 -5.267 5.012 1.00 96.56 242 VAL A C 1
ATOM 1895 O O . VAL A 1 242 ? -4.255 -5.359 5.904 1.00 96.56 242 VAL A O 1
ATOM 1898 N N . LYS A 1 243 ? -5.305 -6.225 4.108 1.00 96.12 243 LYS A N 1
ATOM 1899 C CA . LYS A 1 243 ? -4.470 -7.418 3.979 1.00 96.12 243 LYS A CA 1
ATOM 1900 C C . LYS A 1 243 ? -3.494 -7.214 2.823 1.00 96.12 243 LYS A C 1
ATOM 1902 O O . LYS A 1 243 ? -3.917 -7.111 1.677 1.00 96.12 243 LYS A O 1
ATOM 1907 N N . PHE A 1 244 ? -2.204 -7.155 3.133 1.00 96.44 244 PHE A N 1
ATOM 1908 C CA . PHE A 1 244 ? -1.138 -7.182 2.132 1.00 96.44 244 PHE A CA 1
ATOM 1909 C C . PHE A 1 244 ? -0.652 -8.617 1.899 1.00 96.44 244 PHE A C 1
ATOM 1911 O O . PHE A 1 244 ? -0.765 -9.459 2.796 1.00 96.44 244 PHE A O 1
ATOM 1918 N N . TRP A 1 245 ? -0.130 -8.872 0.700 1.00 94.19 245 TRP A N 1
ATOM 1919 C CA . TRP A 1 245 ? 0.516 -10.125 0.304 1.00 94.19 245 TRP A CA 1
ATOM 1920 C C . TRP A 1 245 ? 2.027 -9.947 0.237 1.00 94.19 245 TRP A C 1
ATOM 1922 O O . TRP A 1 245 ? 2.457 -8.873 -0.239 1.00 94.19 245 TRP A O 1
#

Radius of gyration: 41.56 Å; chains: 1; bounding box: 90×68×116 Å

Sequence (245 aa):
GRNELIARYIKLRTGKTRTRKQVSSHIQVLARKKVREIQAAIKVSSHIQVLARRKSRDFHSKLKDQTAKDKALQHMAAMSSAQIVSATAIHNKLGLPGIPRPTFPGAPGFWPGMIQTGQPGSSQDVKPFVQQAYPIQPSVTAPISGFEPTSAPAPSVPAWQGRSIGTTKLRLVEFSAFLEQQRDPESYNKHLFVHIGHANHSYSDPLLESVDIRQIYDKFPEKKGGLKELFGKGPQNAFFLVKFW